Protein AF-A0AAD5YFD0-F1 (afdb_monomer_lite)

Sequence (367 aa):
MMLSAQAFCRKEYKANHSAAWPGVLDALRRHHITDYSIHYYPPLSLLIANFKYTGTDYAADMKAIAEDEITREWWKVTDTMQESFQEGAVGSGNVIPWWTIQLLSDLHLEVDRLEEPSYSYNFPAHAKVLALLGDIGCAAHDELFTWLRCQLQRFQLVFFVMGNHEPYGLTIVRKQRHSEKPDLTRDLLFNKDDAATRFRTFELDISKDSAILGHFVFLNRDRFDISTRLTVLGCTLWSALDPNQLDALSTRVKDFGRIQGFDSTTFVSLHQKDVAWLQETVARISRDEPSRDVIIFTHHAPTSNGTADPKFEAQPTSSAFATELLSRGDHSWRTEREGIRVYSNQRGYAGGKQGYNPGKSLTFPEE

InterPro domains:
  IPR004843 Calcineurin-like, phosphoesterase domain [PF00149] (104-304)
  IPR008000 Rhamnose/fucose mutarotase [PF05336] (8-88)
  IPR011008 Dimeric alpha-beta barrel [SSF54909] (9-87)
  IPR029052 Metallo-dependent phosphatase-like [SSF56300] (100-355)

Organism: NCBI:txid2056292

Structure (mmCIF, N/CA/C/O backbone):
data_AF-A0AAD5YFD0-F1
#
_entry.id   AF-A0AAD5YFD0-F1
#
loop_
_atom_site.group_PDB
_atom_site.id
_atom_site.type_symbol
_atom_site.label_atom_id
_atom_site.label_alt_id
_atom_site.label_comp_id
_atom_site.label_asym_id
_atom_site.label_entity_id
_atom_site.label_seq_id
_atom_site.pdbx_PDB_ins_code
_atom_site.Cartn_x
_atom_site.Cartn_y
_atom_site.Cartn_z
_atom_site.occupancy
_atom_site.B_iso_or_equiv
_atom_site.auth_seq_id
_atom_site.auth_comp_id
_atom_site.auth_asym_id
_atom_site.auth_atom_id
_atom_site.pdbx_PDB_model_num
ATOM 1 N N . MET A 1 1 ? -12.235 4.535 26.455 1.00 60.00 1 MET A N 1
ATOM 2 C CA . MET A 1 1 ? -12.631 5.147 25.160 1.00 60.00 1 MET A CA 1
ATOM 3 C C . MET A 1 1 ? -12.558 6.667 25.283 1.00 60.00 1 MET A C 1
ATOM 5 O O . MET A 1 1 ? -12.835 7.171 26.368 1.00 60.00 1 MET A O 1
ATOM 9 N N . MET A 1 2 ? -12.172 7.387 24.223 1.00 50.25 2 MET A N 1
ATOM 10 C CA . MET A 1 2 ? -12.116 8.858 24.206 1.00 50.25 2 MET A CA 1
ATOM 11 C C . MET A 1 2 ? -12.922 9.413 23.028 1.00 50.25 2 MET A C 1
ATOM 13 O O . MET A 1 2 ? -12.760 8.944 21.905 1.00 50.25 2 MET A O 1
ATOM 17 N N . LEU A 1 3 ? -13.761 10.411 23.296 1.00 71.25 3 LEU A N 1
ATOM 18 C CA . LEU A 1 3 ? -14.542 11.171 22.313 1.00 71.25 3 LEU A CA 1
ATOM 19 C C . LEU A 1 3 ? -14.436 12.667 22.637 1.00 71.25 3 LEU A C 1
ATOM 21 O O . LEU A 1 3 ? -14.035 13.035 23.742 1.00 71.25 3 LEU A O 1
ATOM 25 N N . SER A 1 4 ? -14.791 13.534 21.697 1.00 67.69 4 SER A N 1
ATOM 26 C CA . SER A 1 4 ? -14.973 14.966 21.941 1.00 67.69 4 SER A CA 1
ATOM 27 C C . SER A 1 4 ? -16.455 15.257 22.206 1.00 67.69 4 SER A C 1
ATOM 29 O O . SER A 1 4 ? -17.337 14.637 21.614 1.00 67.69 4 SER A O 1
ATOM 31 N N . ALA A 1 5 ? -16.749 16.176 23.124 1.00 69.44 5 ALA A N 1
ATOM 32 C CA . ALA A 1 5 ? -18.082 16.741 23.296 1.00 69.44 5 ALA A CA 1
ATOM 33 C C . ALA A 1 5 ? -18.196 18.005 22.445 1.00 69.44 5 ALA A C 1
ATOM 35 O O . ALA A 1 5 ? -17.352 18.900 22.547 1.00 69.44 5 ALA A O 1
ATOM 36 N N . GLN A 1 6 ? -19.284 18.145 21.692 1.00 68.69 6 GLN A N 1
ATOM 37 C CA . GLN A 1 6 ? -19.535 19.378 20.958 1.00 68.69 6 GLN A CA 1
ATOM 38 C C . GLN A 1 6 ? -19.714 20.546 21.937 1.00 68.69 6 GLN A C 1
ATOM 40 O O . GLN A 1 6 ? -20.498 20.478 22.891 1.00 68.69 6 GLN A O 1
ATOM 45 N N . ALA A 1 7 ? -18.983 21.640 21.702 1.00 62.16 7 ALA A N 1
ATOM 46 C CA . ALA A 1 7 ? -18.875 22.750 22.650 1.00 62.16 7 ALA A CA 1
ATOM 47 C C . ALA A 1 7 ? -20.238 23.358 23.044 1.00 62.16 7 ALA A C 1
ATOM 49 O O . ALA A 1 7 ? -20.415 23.786 24.189 1.00 62.16 7 ALA A O 1
ATOM 50 N N . PHE A 1 8 ? -21.212 23.357 22.128 1.00 68.38 8 PHE A N 1
ATOM 51 C CA . PHE A 1 8 ? -22.545 23.919 22.351 1.00 68.38 8 PHE A CA 1
ATOM 52 C C . PHE A 1 8 ? -23.522 22.954 23.055 1.00 68.38 8 PHE A C 1
ATOM 54 O O . PHE A 1 8 ? -24.406 23.420 23.773 1.00 68.38 8 PHE A O 1
ATOM 61 N N . CYS A 1 9 ? -23.314 21.633 22.972 1.00 77.00 9 CYS A N 1
ATOM 62 C CA . CYS A 1 9 ? -24.221 20.614 23.531 1.00 77.00 9 CYS A CA 1
ATOM 63 C C . CYS A 1 9 ? -23.883 20.169 24.964 1.00 77.00 9 CYS A C 1
ATOM 65 O O . CYS A 1 9 ? -24.581 19.342 25.545 1.00 77.00 9 CYS A O 1
ATOM 67 N N . ARG A 1 10 ? -22.827 20.703 25.594 1.00 80.19 10 ARG A N 1
ATOM 68 C CA . ARG A 1 10 ? -22.321 20.205 26.893 1.00 80.19 10 ARG A CA 1
ATOM 69 C C . ARG A 1 10 ? -23.373 20.130 28.008 1.00 80.19 10 ARG A C 1
ATOM 71 O O . ARG A 1 10 ? -23.338 19.207 28.822 1.00 80.19 10 ARG A O 1
ATOM 78 N N . LYS A 1 11 ? -24.245 21.140 28.123 1.00 83.94 11 LYS A N 1
ATOM 79 C CA . LYS A 1 11 ? -25.287 21.163 29.169 1.00 83.94 11 LYS A CA 1
ATOM 80 C C . LYS A 1 11 ? -26.304 20.047 28.949 1.00 83.94 11 LYS A C 1
ATOM 82 O O . LYS A 1 11 ? -26.671 19.374 29.905 1.00 83.94 11 LYS A O 1
ATOM 87 N N . GLU A 1 12 ? -26.696 19.844 27.700 1.00 87.19 12 GLU A N 1
ATOM 88 C CA . GLU A 1 12 ? -27.656 18.826 27.291 1.00 87.19 12 GLU A CA 1
ATOM 89 C C . GLU A 1 12 ? -27.076 17.417 27.440 1.00 87.19 12 GLU A C 1
ATOM 91 O O . GLU A 1 12 ? -27.703 16.561 28.055 1.00 87.19 12 GLU A O 1
ATOM 96 N N . TYR A 1 13 ? -25.814 17.217 27.041 1.00 89.12 13 TYR A N 1
ATOM 97 C CA . TYR A 1 13 ? -25.097 15.960 27.252 1.00 89.12 13 TYR A CA 1
ATOM 98 C C . TYR A 1 13 ? -25.104 15.543 28.728 1.00 89.12 13 TYR A C 1
ATOM 100 O O . TYR A 1 13 ? -25.426 14.401 29.059 1.00 89.12 13 TYR A O 1
ATOM 108 N N . LYS A 1 14 ? -24.792 16.480 29.636 1.00 88.38 14 LYS A N 1
ATOM 109 C CA . LYS A 1 14 ? -24.821 16.235 31.086 1.00 88.38 14 LYS A CA 1
ATOM 110 C C . LYS A 1 14 ? -26.232 15.964 31.605 1.00 88.38 14 LYS A C 1
ATOM 112 O O . LYS A 1 14 ? -26.386 15.090 32.452 1.00 88.38 14 LYS A O 1
ATOM 117 N N . ALA A 1 15 ? -27.237 16.692 31.118 1.00 89.62 15 ALA A N 1
ATOM 118 C CA . ALA A 1 15 ? -28.629 16.486 31.509 1.00 89.62 15 ALA A CA 1
ATOM 119 C C . ALA A 1 15 ? -29.110 15.083 31.111 1.00 89.62 15 ALA A C 1
ATOM 121 O O . ALA A 1 15 ? -29.592 14.345 31.969 1.00 89.62 15 ALA A O 1
ATOM 122 N N . ASN A 1 16 ? -28.857 14.673 29.866 1.00 91.12 16 ASN A N 1
ATOM 123 C CA . ASN A 1 16 ? -29.181 13.335 29.379 1.00 91.12 16 ASN A CA 1
ATOM 124 C C . ASN A 1 16 ? -28.497 12.257 30.228 1.00 91.12 16 ASN A C 1
ATOM 126 O O . ASN A 1 16 ? -29.159 11.348 30.717 1.00 91.12 16 ASN A O 1
ATOM 130 N N . HIS A 1 17 ? -27.194 12.386 30.495 1.00 93.81 17 HIS A N 1
ATOM 131 C CA . HIS A 1 17 ? -26.457 11.382 31.272 1.00 93.81 17 HIS A CA 1
ATOM 132 C C . HIS A 1 17 ? -26.810 11.366 32.768 1.00 93.81 17 HIS A C 1
ATOM 134 O O . HIS A 1 17 ? -26.633 10.337 33.414 1.00 93.81 17 HIS A O 1
ATOM 140 N N . SER A 1 18 ? -27.340 12.460 33.327 1.00 93.69 18 SER A N 1
ATOM 141 C CA . SER A 1 18 ? -27.845 12.474 34.710 1.00 93.69 18 SER A CA 1
ATOM 142 C C . SER A 1 18 ? -29.113 11.634 34.899 1.00 93.69 18 SER A C 1
ATOM 144 O O . SER A 1 18 ? -29.403 11.203 36.012 1.00 93.69 18 SER A O 1
ATOM 146 N N . ALA A 1 19 ? -29.833 11.373 33.805 1.00 93.06 19 ALA A N 1
ATOM 147 C CA . ALA A 1 19 ? -31.037 10.555 33.749 1.00 93.06 19 ALA A CA 1
ATOM 148 C C . ALA A 1 19 ? -30.937 9.540 32.597 1.00 93.06 19 ALA A C 1
ATOM 150 O O . ALA A 1 19 ? -31.856 9.409 31.785 1.00 93.06 19 ALA A O 1
ATOM 151 N N . ALA A 1 20 ? -29.794 8.848 32.511 1.00 94.19 20 ALA A N 1
ATOM 152 C CA . ALA A 1 20 ? -29.569 7.825 31.497 1.00 94.19 20 ALA A CA 1
ATOM 153 C C . ALA A 1 20 ? -30.699 6.784 31.521 1.00 94.19 20 ALA A C 1
ATOM 155 O O . ALA A 1 20 ? -31.159 6.370 32.590 1.00 94.19 20 ALA A O 1
ATOM 156 N N . TRP A 1 21 ? -31.163 6.380 30.338 1.00 96.62 21 TRP A N 1
ATOM 157 C CA . TRP A 1 21 ? -32.339 5.523 30.226 1.00 96.62 21 TRP A CA 1
ATOM 158 C C . TRP A 1 21 ? -32.097 4.168 30.909 1.00 96.62 21 TRP A C 1
ATOM 160 O O . TRP A 1 21 ? -31.076 3.533 30.631 1.00 96.62 21 TRP A O 1
ATOM 170 N N . PRO A 1 22 ? -33.027 3.674 31.753 1.00 97.19 22 PRO A N 1
ATOM 171 C CA . PRO A 1 22 ? -32.846 2.410 32.466 1.00 97.19 22 PRO A CA 1
ATOM 172 C C . PRO A 1 22 ? -32.500 1.233 31.549 1.00 97.19 22 PRO A C 1
ATOM 174 O O . PRO A 1 22 ? -31.592 0.474 31.864 1.00 97.19 22 PRO A O 1
ATOM 177 N N . GLY A 1 23 ? -33.131 1.146 30.371 1.00 96.12 23 GLY A N 1
ATOM 178 C CA . GLY A 1 23 ? -32.849 0.080 29.405 1.00 96.12 23 GLY A CA 1
ATOM 179 C C . GLY A 1 23 ? -31.415 0.089 28.860 1.00 96.12 23 GLY A C 1
ATOM 180 O O . GLY A 1 23 ? -30.844 -0.978 28.666 1.00 96.12 23 GLY A O 1
ATOM 181 N N . VAL A 1 24 ? -30.789 1.264 28.712 1.00 95.88 24 VAL A N 1
ATOM 182 C CA . VAL A 1 24 ? -29.367 1.378 28.324 1.00 95.88 24 VAL A CA 1
ATOM 183 C C . VAL A 1 24 ? -28.469 0.876 29.453 1.00 95.88 24 VAL A C 1
ATOM 185 O O . VAL A 1 24 ? -27.522 0.127 29.223 1.00 95.88 24 VAL A O 1
ATOM 188 N N . LEU A 1 25 ? -28.781 1.251 30.699 1.00 96.56 25 LEU A N 1
ATOM 189 C CA . LEU A 1 25 ? -28.040 0.778 31.871 1.00 96.56 25 LEU A CA 1
ATOM 190 C C . LEU A 1 25 ? -28.174 -0.741 32.042 1.00 96.56 25 LEU A C 1
ATOM 192 O O . LEU A 1 25 ? -27.208 -1.407 32.411 1.00 96.56 25 LEU A O 1
ATOM 196 N N . ASP A 1 26 ? -29.349 -1.294 31.753 1.00 96.88 26 ASP A N 1
ATOM 197 C CA . ASP A 1 26 ? -29.603 -2.729 31.822 1.00 96.88 26 ASP A CA 1
ATOM 198 C C . ASP A 1 26 ? -28.927 -3.490 30.680 1.00 96.88 26 ASP A C 1
ATOM 200 O O . ASP A 1 26 ? -28.387 -4.566 30.921 1.00 96.88 26 ASP A O 1
ATOM 204 N N . ALA A 1 27 ? -28.877 -2.941 29.461 1.00 96.44 27 ALA A N 1
ATOM 205 C CA . ALA A 1 27 ? -28.082 -3.498 28.365 1.00 96.44 27 ALA A CA 1
ATOM 206 C C . ALA A 1 27 ? -26.593 -3.582 28.738 1.00 96.44 27 ALA A C 1
ATOM 208 O O . ALA A 1 27 ? -26.000 -4.656 28.654 1.00 96.44 27 ALA A O 1
ATOM 209 N N . LEU A 1 28 ? -26.015 -2.495 29.258 1.00 96.62 28 LEU A N 1
ATOM 210 C CA . LEU A 1 28 ? -24.621 -2.474 29.714 1.00 96.62 28 LEU A CA 1
ATOM 211 C C . LEU A 1 28 ? -24.353 -3.525 30.805 1.00 96.62 28 LEU A C 1
ATOM 213 O O . LEU A 1 28 ? -23.378 -4.269 30.715 1.00 96.62 28 LEU A O 1
ATOM 217 N N . ARG A 1 29 ? -25.235 -3.641 31.809 1.00 96.44 29 ARG A N 1
ATOM 218 C CA . ARG A 1 29 ? -25.093 -4.644 32.881 1.00 96.44 29 ARG A CA 1
ATOM 219 C C . ARG A 1 29 ? -25.236 -6.078 32.377 1.00 96.44 29 ARG A C 1
ATOM 221 O O . ARG A 1 29 ? -24.467 -6.933 32.810 1.00 96.44 29 ARG A O 1
ATOM 228 N N . ARG A 1 30 ? -26.205 -6.345 31.491 1.00 97.12 30 ARG A N 1
ATOM 229 C CA . ARG A 1 30 ? -26.419 -7.671 30.876 1.00 97.12 30 ARG A CA 1
ATOM 230 C C . ARG A 1 30 ? -25.172 -8.164 30.145 1.00 97.12 30 ARG A C 1
ATOM 232 O O . ARG A 1 30 ? -24.906 -9.357 30.167 1.00 97.12 30 ARG A O 1
ATOM 239 N N . HIS A 1 31 ? -24.409 -7.239 29.571 1.00 97.56 31 HIS A N 1
ATOM 240 C CA . HIS A 1 31 ? -23.176 -7.494 28.825 1.00 97.56 31 HIS A CA 1
ATOM 241 C C . HIS A 1 31 ? -21.918 -7.136 29.627 1.00 97.56 31 HIS A C 1
ATOM 243 O O . HIS A 1 31 ? -20.903 -6.692 29.093 1.00 97.56 31 HIS A O 1
ATOM 249 N N . HIS A 1 32 ? -21.997 -7.340 30.945 1.00 97.75 32 HIS A N 1
ATOM 250 C CA . HIS A 1 32 ? -20.865 -7.355 31.870 1.00 97.75 32 HIS A CA 1
ATOM 251 C C . HIS A 1 32 ? -20.066 -6.048 31.975 1.00 97.75 32 HIS A C 1
ATOM 253 O O . HIS A 1 32 ? -18.916 -6.064 32.419 1.00 97.75 32 HIS A O 1
ATOM 259 N N . ILE A 1 33 ? -20.666 -4.909 31.623 1.00 97.31 33 ILE A N 1
ATOM 260 C CA . ILE A 1 33 ? -20.100 -3.581 31.865 1.00 97.31 33 ILE A CA 1
ATOM 261 C C . ILE A 1 33 ? -20.567 -3.081 33.232 1.00 97.31 33 ILE A C 1
ATOM 263 O O . ILE A 1 33 ? -21.756 -2.904 33.499 1.00 97.31 33 ILE A O 1
ATOM 267 N N . THR A 1 34 ? -19.607 -2.833 34.115 1.00 94.31 34 THR A N 1
ATOM 268 C CA . THR A 1 34 ? -19.816 -2.366 35.490 1.00 94.31 34 THR A CA 1
ATOM 269 C C . THR A 1 34 ? -18.897 -1.184 35.789 1.00 94.31 34 THR A C 1
ATOM 271 O O . THR A 1 34 ? -17.951 -0.934 35.049 1.00 94.31 34 THR A O 1
ATOM 274 N N . ASP A 1 35 ? -19.173 -0.431 36.858 1.00 95.75 35 ASP A N 1
ATOM 275 C CA . ASP A 1 35 ? -18.325 0.697 37.289 1.00 95.75 35 ASP A CA 1
ATOM 276 C C . ASP A 1 35 ? -18.024 1.710 36.159 1.00 95.75 35 ASP A C 1
ATOM 278 O O . 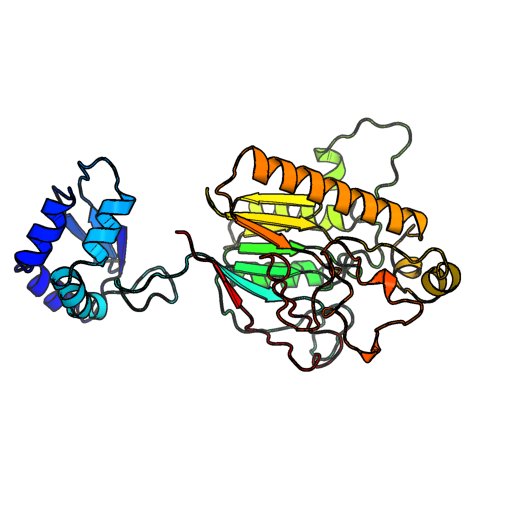ASP A 1 35 ? -16.900 2.181 35.998 1.00 95.75 35 ASP A O 1
ATOM 282 N N . TYR A 1 36 ? -19.024 1.986 35.310 1.00 95.62 36 TYR A N 1
ATOM 283 C CA . TYR A 1 36 ? -18.864 2.839 34.133 1.00 95.62 36 TYR A CA 1
ATOM 284 C C . TYR A 1 36 ? -19.000 4.321 34.511 1.00 95.62 36 TYR A C 1
ATOM 286 O O . TYR A 1 36 ? -20.085 4.793 34.849 1.00 95.62 36 TYR A O 1
ATOM 294 N N . SER A 1 37 ? -17.896 5.064 34.398 1.00 93.94 37 SER A N 1
ATOM 295 C CA . SER A 1 37 ? -17.833 6.522 34.513 1.00 93.94 37 SER A CA 1
ATOM 296 C C . SER A 1 37 ? -17.439 7.211 33.197 1.00 93.94 37 SER A C 1
ATOM 298 O O . SER A 1 37 ? -16.574 6.741 32.457 1.00 93.94 37 SER A O 1
ATOM 300 N N . ILE A 1 38 ? -18.030 8.383 32.931 1.00 94.25 38 ILE A N 1
ATOM 301 C CA . ILE A 1 38 ? -17.628 9.292 31.845 1.00 94.25 38 ILE A CA 1
ATOM 302 C C . ILE A 1 38 ? -17.194 10.624 32.460 1.00 94.25 38 ILE A C 1
ATOM 304 O O . ILE A 1 38 ? -17.997 11.339 33.061 1.00 94.25 38 ILE A O 1
ATOM 308 N N . HIS A 1 39 ? -15.923 10.979 32.293 1.00 89.62 39 HIS A N 1
ATOM 309 C CA . HIS A 1 39 ? -15.359 12.242 32.763 1.00 89.62 39 HIS A CA 1
ATOM 310 C C . HIS A 1 39 ? -15.307 13.258 31.627 1.00 89.62 39 HIS A C 1
ATOM 312 O O . HIS A 1 39 ? -14.945 12.919 30.506 1.00 89.62 39 HIS A O 1
ATOM 318 N N . TYR A 1 40 ? -15.622 14.519 31.922 1.00 87.81 40 TYR A N 1
ATOM 319 C CA . TYR A 1 40 ? -15.455 15.613 30.968 1.00 87.81 40 TYR A CA 1
ATOM 320 C C . TYR A 1 40 ? -14.212 16.432 31.317 1.00 87.81 40 TYR A C 1
ATOM 322 O O . TYR A 1 40 ? -14.110 16.924 32.442 1.00 87.81 40 TYR A O 1
ATOM 330 N N . TYR A 1 41 ? -13.301 16.609 30.359 1.00 83.69 41 TYR A N 1
ATOM 331 C CA . TYR A 1 41 ? -12.105 17.443 30.473 1.00 83.69 41 TYR A CA 1
ATOM 332 C C . TYR A 1 41 ? -12.275 18.722 29.630 1.00 83.69 41 TYR A C 1
ATOM 334 O O . TYR A 1 41 ? -12.078 18.692 28.412 1.00 83.69 41 TYR A O 1
ATOM 342 N N . PRO A 1 42 ? -12.655 19.859 30.253 1.00 82.00 42 PRO A N 1
ATOM 343 C CA . PRO A 1 42 ? -13.033 21.076 29.535 1.00 82.00 42 PRO A CA 1
ATOM 344 C C . PRO A 1 42 ? -11.977 21.678 28.595 1.00 82.00 42 PRO A C 1
ATOM 346 O O . PRO A 1 42 ? -12.385 22.117 27.523 1.00 82.00 42 PRO A O 1
ATOM 349 N N . PRO A 1 43 ? -10.666 21.714 28.927 1.00 82.31 43 PRO A N 1
ATOM 350 C CA . PRO A 1 43 ? -9.672 22.393 28.089 1.00 82.31 43 PRO A CA 1
ATOM 351 C C . PRO A 1 43 ? -9.589 21.872 26.652 1.00 82.31 43 PRO A C 1
ATOM 353 O O . PRO A 1 43 ? -9.285 22.638 25.746 1.00 82.31 43 PRO A O 1
ATOM 356 N N . LEU A 1 44 ? -9.886 20.587 26.450 1.00 75.19 44 LEU A N 1
ATOM 357 C CA . LEU A 1 44 ? -9.867 19.926 25.141 1.00 75.19 44 LEU A CA 1
ATOM 358 C C . LEU A 1 44 ? -11.256 19.424 24.721 1.00 75.19 44 LEU A C 1
ATOM 360 O O . LEU A 1 44 ? -11.378 18.671 23.765 1.00 75.19 44 LEU A O 1
ATOM 364 N N . SER A 1 45 ? -12.302 19.796 25.466 1.00 81.50 45 SER A N 1
ATOM 365 C CA . SER A 1 45 ? -13.666 19.280 25.301 1.00 81.50 45 SER A CA 1
ATOM 366 C C . SER A 1 45 ? -13.762 17.747 25.247 1.00 81.50 45 SER A C 1
ATOM 368 O O . SER A 1 45 ? -14.622 17.212 24.562 1.00 81.50 45 SER A O 1
ATOM 370 N N . LEU A 1 46 ? -12.928 17.019 25.997 1.00 82.50 46 LEU A N 1
ATOM 371 C CA . LEU A 1 46 ? -12.883 15.552 25.929 1.00 82.50 46 LEU A CA 1
ATOM 372 C C . LEU A 1 46 ? -13.901 14.882 26.846 1.00 82.50 46 LEU A C 1
ATOM 374 O O . LEU A 1 46 ? -14.085 15.294 27.991 1.00 82.50 46 LEU A O 1
ATOM 378 N N . LEU A 1 47 ? -14.478 13.787 26.364 1.00 85.50 47 LEU A N 1
ATOM 379 C CA . LEU A 1 47 ? -15.209 12.780 27.121 1.00 85.50 47 LEU A CA 1
ATOM 380 C C . LEU A 1 47 ? -14.317 11.546 27.271 1.00 85.50 47 LEU A C 1
ATOM 382 O O . LEU A 1 47 ? -13.917 10.925 26.286 1.00 85.50 47 LEU A O 1
ATOM 386 N N . ILE A 1 48 ? -14.002 11.196 28.512 1.00 85.94 48 ILE A N 1
ATOM 387 C CA . ILE A 1 48 ? -13.110 10.093 28.863 1.00 85.94 48 ILE A CA 1
ATOM 388 C C . ILE A 1 48 ? -13.936 9.042 29.598 1.00 85.94 48 ILE A C 1
ATOM 390 O O . ILE A 1 48 ? -14.304 9.224 30.759 1.00 85.94 48 ILE A O 1
ATOM 394 N N . ALA A 1 49 ? -14.234 7.951 28.899 1.00 88.81 49 ALA A N 1
ATOM 395 C CA . ALA A 1 49 ? -15.017 6.828 29.395 1.00 88.81 49 ALA A CA 1
ATOM 396 C C . ALA A 1 49 ? -14.104 5.728 29.959 1.00 88.81 49 ALA A C 1
ATOM 398 O O . ALA A 1 49 ? -13.200 5.254 29.256 1.00 88.81 49 ALA A O 1
ATOM 399 N N . ASN A 1 50 ? -14.376 5.300 31.193 1.00 90.19 50 ASN A N 1
ATOM 400 C CA . ASN A 1 50 ? -13.775 4.131 31.837 1.00 90.19 50 ASN A CA 1
ATOM 401 C C . ASN A 1 50 ? -14.860 3.231 32.434 1.00 90.19 50 ASN A C 1
ATOM 403 O O . ASN A 1 50 ? -15.867 3.728 32.921 1.00 90.19 50 ASN A O 1
ATOM 407 N N . PHE A 1 51 ? -14.651 1.921 32.386 1.00 94.94 51 PHE A N 1
ATOM 408 C CA . PHE A 1 51 ? -15.542 0.924 32.969 1.00 94.94 51 PHE A CA 1
ATOM 409 C C . PHE A 1 51 ? -14.756 -0.347 33.301 1.00 94.94 51 PHE A C 1
ATOM 411 O O . PHE A 1 51 ? -13.633 -0.539 32.828 1.00 94.94 51 PHE A O 1
ATOM 418 N N . LYS A 1 52 ? -15.365 -1.238 34.081 1.00 95.75 52 LYS A N 1
ATOM 419 C CA . LYS A 1 52 ? -14.897 -2.602 34.332 1.00 95.75 52 LYS A CA 1
ATOM 420 C C . LYS A 1 52 ? -15.721 -3.586 33.517 1.00 95.75 52 LYS A C 1
ATOM 422 O O . LYS A 1 52 ? -16.942 -3.620 33.639 1.00 95.75 52 LYS A O 1
ATOM 427 N N . TYR A 1 53 ? -15.039 -4.403 32.726 1.00 96.38 53 TYR A N 1
ATOM 428 C CA . TYR A 1 53 ? -15.649 -5.523 32.023 1.00 96.38 53 TYR A CA 1
ATOM 429 C C . TYR A 1 53 ? -15.405 -6.824 32.796 1.00 96.38 53 TYR A C 1
ATOM 431 O O . TYR A 1 53 ? -14.265 -7.107 33.167 1.00 96.38 53 TYR A O 1
ATOM 439 N N . THR A 1 54 ? -16.462 -7.593 33.060 1.00 97.06 54 THR A N 1
ATOM 440 C CA . THR A 1 54 ? -16.401 -8.824 33.876 1.00 97.06 54 THR A CA 1
ATOM 441 C C . THR A 1 54 ? -16.832 -10.091 33.132 1.00 97.06 54 THR A C 1
ATOM 443 O O . THR A 1 54 ? -17.026 -11.123 33.7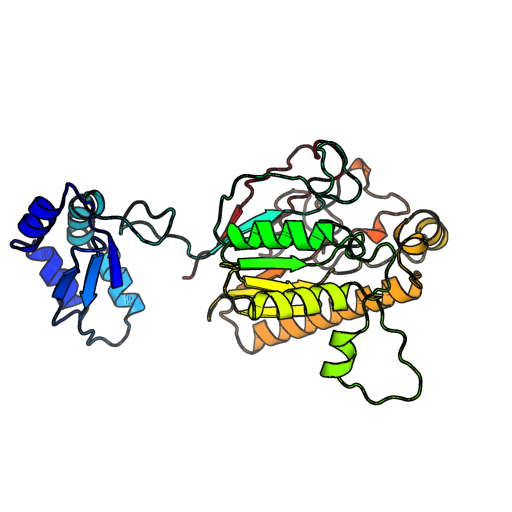70 1.00 97.06 54 THR A O 1
ATOM 446 N N . GLY A 1 55 ? -17.031 -10.020 31.814 1.00 95.00 55 GLY A N 1
ATOM 447 C CA . GLY A 1 55 ? -17.421 -11.164 30.989 1.00 95.00 55 GLY A CA 1
ATOM 448 C C . GLY A 1 55 ? -16.217 -11.947 30.457 1.00 95.00 55 GLY A C 1
ATOM 449 O O . GLY A 1 55 ? -15.064 -11.655 30.780 1.00 95.00 55 GLY A O 1
ATOM 450 N N . THR A 1 56 ? -16.486 -12.943 29.612 1.00 95.19 56 THR A N 1
ATOM 451 C CA . THR A 1 56 ? -15.456 -13.814 29.014 1.00 95.19 56 THR A CA 1
ATOM 452 C C . THR A 1 56 ? -15.254 -13.599 27.515 1.00 95.19 56 THR A C 1
ATOM 454 O O . THR A 1 56 ? -14.213 -13.996 27.001 1.00 95.19 56 THR A O 1
ATOM 457 N N . ASP A 1 57 ? -16.192 -12.940 26.823 1.00 91.62 57 ASP A N 1
ATOM 458 C CA . ASP A 1 57 ? -16.101 -12.627 25.389 1.00 91.62 57 ASP A CA 1
ATOM 459 C C . ASP A 1 57 ? -16.524 -11.178 25.114 1.00 91.62 57 ASP A C 1
ATOM 461 O O . ASP A 1 57 ? -17.690 -10.863 24.881 1.00 91.62 57 ASP A O 1
ATOM 465 N N . TYR A 1 58 ? -15.543 -10.276 25.193 1.00 84.88 58 TYR A N 1
ATOM 466 C CA . TYR A 1 58 ? -15.785 -8.839 25.069 1.00 84.88 58 TYR A CA 1
ATOM 467 C C . TYR A 1 58 ? -16.358 -8.463 23.698 1.00 84.88 58 TYR A C 1
ATOM 469 O O . TYR A 1 58 ? -17.205 -7.578 23.607 1.00 84.88 58 TYR A O 1
ATOM 477 N N . ALA A 1 59 ? -15.914 -9.134 22.632 1.00 81.12 59 ALA A N 1
ATOM 478 C CA . ALA A 1 59 ? -16.351 -8.825 21.277 1.00 81.12 59 ALA A CA 1
ATOM 479 C C . ALA A 1 59 ? -17.827 -9.192 21.077 1.00 81.12 59 ALA A C 1
ATOM 481 O O . ALA A 1 59 ? -18.600 -8.368 20.581 1.00 81.12 59 ALA A O 1
ATOM 482 N N . ALA A 1 60 ? -18.235 -10.386 21.521 1.00 87.19 60 ALA A N 1
ATOM 483 C CA . ALA A 1 60 ? -19.629 -10.815 21.453 1.00 87.19 60 ALA A CA 1
ATOM 484 C C . ALA A 1 60 ? -20.554 -9.905 22.279 1.00 87.19 60 ALA A C 1
ATOM 486 O O . ALA A 1 60 ? -21.620 -9.514 21.803 1.00 87.19 60 ALA A O 1
ATOM 487 N N . ASP A 1 61 ? -20.127 -9.510 23.480 1.00 94.25 61 ASP A N 1
ATOM 488 C CA . ASP A 1 61 ? -20.906 -8.630 24.355 1.00 94.25 61 ASP A CA 1
ATOM 489 C C . ASP A 1 61 ? -21.049 -7.207 23.798 1.00 94.25 61 ASP A C 1
ATOM 491 O O . ASP A 1 61 ? -22.141 -6.637 23.830 1.00 94.25 61 ASP A O 1
ATOM 495 N N . MET A 1 62 ? -19.983 -6.631 23.230 1.00 88.94 62 MET A N 1
ATOM 496 C CA . MET A 1 62 ? -20.072 -5.317 22.579 1.00 88.94 62 MET A CA 1
ATOM 497 C C . MET A 1 62 ? -20.969 -5.360 21.339 1.00 88.94 62 MET A C 1
ATOM 499 O O . MET A 1 62 ? -21.728 -4.418 21.106 1.00 88.94 62 MET A O 1
ATOM 503 N N . LYS A 1 63 ? -20.930 -6.456 20.569 1.00 87.88 63 LYS A N 1
ATOM 504 C CA . LYS A 1 63 ? -21.827 -6.664 19.426 1.00 87.88 63 LYS A CA 1
ATOM 505 C C . LYS A 1 63 ? -23.289 -6.726 19.869 1.00 87.88 63 LYS A C 1
ATOM 507 O O . LYS A 1 63 ? -24.125 -6.048 19.283 1.00 87.88 63 LYS A O 1
ATOM 512 N N . ALA A 1 64 ? -23.587 -7.466 20.934 1.00 92.62 64 ALA A N 1
ATOM 513 C CA . ALA A 1 64 ? -24.941 -7.562 21.467 1.00 92.62 64 ALA A CA 1
ATOM 514 C C . ALA A 1 64 ? -25.462 -6.213 22.006 1.00 92.62 64 ALA A C 1
ATOM 516 O O . ALA A 1 64 ? -26.614 -5.863 21.755 1.00 92.62 64 ALA A O 1
ATOM 517 N N . ILE A 1 65 ? -24.613 -5.405 22.661 1.00 92.75 65 ILE A N 1
ATOM 518 C CA . ILE A 1 65 ? -24.959 -4.017 23.030 1.00 92.75 65 ILE A CA 1
ATOM 519 C C . ILE A 1 65 ? -25.263 -3.177 21.782 1.00 92.75 65 ILE A C 1
ATOM 521 O O . ILE A 1 65 ? -26.207 -2.392 21.791 1.00 92.75 65 ILE A O 1
ATOM 525 N N . ALA A 1 66 ? -24.484 -3.329 20.708 1.00 88.12 66 ALA A N 1
ATOM 526 C CA . ALA A 1 66 ? -24.696 -2.579 19.471 1.00 88.12 66 ALA A CA 1
ATOM 527 C C . ALA A 1 66 ? -25.986 -2.962 18.728 1.00 88.12 66 ALA A C 1
ATOM 529 O O . ALA A 1 66 ? -26.533 -2.146 17.982 1.00 88.12 66 ALA A O 1
ATOM 530 N N . GLU A 1 67 ? -26.486 -4.178 18.944 1.00 92.12 67 GLU A N 1
ATOM 531 C CA . GLU A 1 67 ? -27.747 -4.676 18.391 1.00 92.12 67 GLU A CA 1
ATOM 532 C C . GLU A 1 67 ? -28.971 -4.314 19.259 1.00 92.12 67 GLU A C 1
ATOM 534 O O . GLU A 1 67 ? -30.094 -4.331 18.753 1.00 92.12 67 GLU A O 1
ATOM 539 N N . ASP A 1 68 ? -28.778 -3.927 20.528 1.00 95.31 68 ASP A N 1
ATOM 540 C CA . ASP A 1 68 ? -29.853 -3.569 21.462 1.00 95.31 68 ASP A CA 1
ATOM 541 C C . ASP A 1 68 ? -30.624 -2.314 21.010 1.00 95.31 68 ASP A C 1
ATOM 543 O O . ASP A 1 68 ? -30.075 -1.222 20.849 1.00 95.31 68 ASP A O 1
ATOM 547 N N . GLU A 1 69 ? -31.938 -2.462 20.824 1.00 95.56 69 GLU A N 1
ATOM 548 C CA . GLU A 1 69 ? -32.796 -1.416 20.257 1.00 95.56 69 GLU A CA 1
ATOM 549 C C . GLU A 1 69 ? -32.808 -0.138 21.105 1.00 95.56 69 GLU A C 1
ATOM 551 O O . GLU A 1 69 ? -32.715 0.967 20.569 1.00 95.56 69 GLU A O 1
ATOM 556 N N . ILE A 1 70 ? -32.864 -0.274 22.434 1.00 95.94 70 ILE A N 1
ATOM 557 C CA . ILE A 1 70 ? -32.900 0.872 23.351 1.00 95.94 70 ILE A CA 1
ATOM 558 C C . ILE A 1 70 ? -31.567 1.623 23.306 1.00 95.94 70 ILE A C 1
ATOM 560 O O . ILE A 1 70 ? -31.548 2.856 23.284 1.00 95.94 70 ILE A O 1
ATOM 564 N N . THR A 1 71 ? -30.455 0.892 23.247 1.00 94.19 71 THR A N 1
ATOM 565 C CA . THR A 1 71 ? -29.110 1.459 23.106 1.00 94.19 71 THR A CA 1
ATOM 566 C C . THR A 1 71 ? -28.958 2.225 21.791 1.00 94.19 71 THR A C 1
ATOM 568 O O . THR A 1 71 ? -28.425 3.335 21.784 1.00 94.19 71 THR A O 1
ATOM 571 N N . ARG A 1 72 ? -29.502 1.708 20.685 1.00 92.81 72 ARG A N 1
ATOM 572 C CA . ARG A 1 72 ? -29.485 2.405 19.389 1.00 92.81 72 ARG A CA 1
ATOM 573 C C . ARG A 1 72 ? -30.334 3.676 19.387 1.00 92.81 72 ARG A C 1
ATOM 575 O O . ARG A 1 72 ? -29.903 4.683 18.826 1.00 92.81 72 ARG A O 1
ATOM 582 N N . GLU A 1 73 ? -31.511 3.667 20.014 1.00 93.00 73 GLU A N 1
ATOM 583 C CA . GLU A 1 73 ? -32.324 4.883 20.173 1.00 93.00 73 GLU A CA 1
ATOM 584 C C . GLU A 1 73 ? -31.625 5.924 21.057 1.00 93.00 73 GLU A C 1
ATOM 586 O O . GLU A 1 73 ? -31.662 7.119 20.761 1.00 93.00 73 GLU A O 1
ATOM 591 N N . TRP A 1 74 ? -30.925 5.480 22.101 1.00 93.62 74 TRP A N 1
ATOM 592 C CA . TRP A 1 74 ? -30.105 6.353 22.934 1.00 93.62 74 TRP A CA 1
ATOM 593 C C . TRP A 1 74 ? -28.970 7.013 22.139 1.00 93.62 74 TRP A C 1
ATOM 595 O O . TRP A 1 74 ? -28.774 8.227 22.241 1.00 93.62 74 TRP A O 1
ATOM 605 N N . TRP A 1 75 ? -28.273 6.256 21.287 1.00 91.56 75 TRP A N 1
ATOM 606 C CA . TRP A 1 75 ? -27.210 6.792 20.432 1.00 91.56 75 TRP A CA 1
ATOM 607 C C . TRP A 1 75 ? -27.696 7.857 19.457 1.00 91.56 75 TRP A C 1
ATOM 609 O O . TRP A 1 75 ? -27.019 8.869 19.303 1.00 91.56 75 TRP A O 1
ATOM 619 N N . LYS A 1 76 ? -28.900 7.727 18.884 1.00 88.50 76 LYS A N 1
ATOM 620 C CA . LYS A 1 76 ? -29.478 8.788 18.034 1.00 88.50 76 LYS A CA 1
ATOM 621 C C . LYS A 1 76 ? -29.559 10.140 18.744 1.00 88.50 76 LYS A C 1
ATOM 623 O O . LYS A 1 76 ? -29.482 11.171 18.085 1.00 88.50 76 LYS A O 1
ATOM 628 N N . VAL A 1 77 ? -29.715 10.144 20.069 1.00 89.62 77 VAL A N 1
ATOM 629 C CA . VAL A 1 77 ? -29.704 11.365 20.880 1.00 89.62 77 VAL A CA 1
ATOM 630 C C . VAL A 1 77 ? -28.267 11.786 21.183 1.00 89.62 77 VAL A C 1
ATOM 632 O O . VAL A 1 77 ? -27.893 12.927 20.913 1.00 89.62 77 VAL A O 1
ATOM 635 N N . THR A 1 78 ? -27.441 10.892 21.731 1.00 89.25 78 THR A N 1
ATOM 636 C CA . THR A 1 78 ? -26.107 11.265 22.229 1.00 89.25 78 THR A CA 1
ATOM 637 C C . THR A 1 78 ? -25.081 11.538 21.137 1.00 89.25 78 THR A C 1
ATOM 639 O O . THR A 1 78 ? -24.238 12.413 21.332 1.00 89.25 78 THR A O 1
ATOM 642 N N . ASP A 1 79 ? -25.167 10.861 19.990 1.00 86.88 79 ASP A N 1
ATOM 643 C CA . ASP A 1 79 ? -24.236 11.030 18.866 1.00 86.88 79 ASP A CA 1
ATOM 644 C C . ASP A 1 79 ? -24.283 12.462 18.318 1.00 86.88 79 ASP A C 1
ATOM 646 O O . ASP A 1 79 ? -23.253 13.023 17.954 1.00 86.88 79 ASP A O 1
ATOM 650 N N . THR A 1 80 ? -25.455 13.111 18.349 1.00 85.12 80 THR A N 1
ATOM 651 C CA . THR A 1 80 ? -25.611 14.517 17.924 1.00 85.12 80 THR A CA 1
ATOM 652 C C . THR A 1 80 ? -24.840 15.509 18.796 1.00 85.12 80 THR A C 1
ATOM 654 O O . THR A 1 80 ? -24.674 16.663 18.417 1.00 85.12 80 THR A O 1
ATOM 657 N N . MET A 1 81 ? -24.363 15.073 19.964 1.00 87.38 81 MET A N 1
ATOM 658 C CA . MET A 1 81 ? -23.669 15.892 20.960 1.00 87.38 81 MET A CA 1
ATOM 659 C C . MET A 1 81 ? -22.179 15.547 21.059 1.00 87.38 81 MET A C 1
ATOM 661 O O . MET A 1 81 ? -21.459 16.143 21.868 1.00 87.38 81 MET A O 1
ATOM 665 N N . GLN A 1 82 ? -21.722 14.579 20.267 1.00 84.06 82 GLN A N 1
ATOM 666 C CA . GLN A 1 82 ? -20.374 14.034 20.288 1.00 84.06 82 GLN A CA 1
ATOM 667 C C . GLN A 1 82 ? -19.681 14.258 18.944 1.00 84.06 82 GLN A C 1
ATOM 669 O O . GLN A 1 82 ? -20.303 14.492 17.909 1.00 84.06 82 GLN A O 1
ATOM 674 N N . GLU A 1 83 ? -18.360 14.210 18.980 1.00 80.81 83 GLU A N 1
ATOM 675 C CA . GLU A 1 83 ? -17.506 14.187 17.805 1.00 80.81 83 GLU A CA 1
ATOM 676 C C . GLU A 1 83 ? -16.447 13.103 18.015 1.00 80.81 83 GLU A C 1
ATOM 678 O O . GLU A 1 83 ? -15.835 12.993 19.084 1.00 80.81 83 GLU A O 1
ATOM 683 N N . SER A 1 84 ? -16.270 12.257 17.005 1.00 78.44 84 SER A N 1
ATOM 684 C CA . SER A 1 84 ? -15.284 11.186 17.059 1.00 78.44 84 SER A CA 1
ATOM 685 C C . SER A 1 84 ? -13.914 11.701 16.642 1.00 78.44 84 SER A C 1
ATOM 687 O O . SER A 1 84 ? -13.784 12.433 15.666 1.00 78.44 84 SER A O 1
ATOM 689 N N . PHE A 1 85 ? -12.867 11.224 17.315 1.00 64.38 85 PHE A N 1
ATOM 690 C CA . PHE A 1 85 ? -11.491 11.361 16.818 1.00 64.38 85 PHE A CA 1
ATOM 691 C C . PHE A 1 85 ? -11.227 10.499 15.578 1.00 64.38 85 PHE A C 1
ATOM 693 O O . PHE A 1 85 ? -10.207 10.641 14.896 1.00 64.38 85 PHE A O 1
ATOM 700 N N . GLN A 1 86 ? -12.149 9.591 15.267 1.00 60.41 86 GLN A N 1
ATOM 701 C CA . GLN A 1 86 ? -12.148 8.852 14.025 1.00 60.41 86 GLN A CA 1
ATOM 702 C C . GLN A 1 86 ? -12.854 9.672 12.945 1.00 60.41 86 GLN A C 1
ATOM 704 O O . GLN A 1 86 ? -14.076 9.680 12.831 1.00 60.41 86 GLN A O 1
ATOM 709 N N . GLU A 1 87 ? -12.050 10.365 12.146 1.00 58.19 87 GLU A N 1
ATOM 710 C CA . GLU A 1 87 ? -12.491 11.046 10.928 1.00 58.19 87 GLU A CA 1
ATOM 711 C C . GLU A 1 87 ? -13.348 10.118 10.045 1.00 58.19 87 GLU A C 1
ATOM 713 O O . GLU A 1 87 ? -12.959 8.980 9.773 1.00 58.19 87 GLU A O 1
ATOM 718 N N . GLY A 1 88 ? -14.532 10.594 9.640 1.00 61.88 88 GLY A N 1
ATOM 719 C CA . GLY A 1 88 ? -15.529 9.824 8.883 1.00 61.88 88 GLY A CA 1
ATOM 720 C C . GLY A 1 88 ? -16.575 9.087 9.732 1.00 61.88 88 GLY A C 1
ATOM 721 O O . GLY A 1 88 ? -17.552 8.582 9.182 1.00 61.88 88 GLY A O 1
ATOM 722 N N . ALA A 1 89 ? -16.427 9.050 11.059 1.00 65.50 89 ALA A N 1
ATOM 723 C CA . ALA A 1 89 ? -17.476 8.555 11.945 1.00 65.50 89 ALA A CA 1
ATOM 724 C C . ALA A 1 89 ? -18.705 9.474 11.900 1.00 65.50 89 ALA A C 1
ATOM 726 O O . ALA A 1 89 ? -18.593 10.678 12.126 1.00 65.50 89 ALA A O 1
ATOM 727 N N . VAL A 1 90 ? -19.886 8.899 11.674 1.00 69.81 90 VAL A N 1
ATOM 728 C CA . VAL A 1 90 ? -21.169 9.632 11.686 1.00 69.81 90 VAL A CA 1
ATOM 729 C C . VAL A 1 90 ? -22.076 9.229 12.858 1.00 69.81 90 VAL A C 1
ATOM 731 O O . VAL A 1 90 ? -23.260 9.547 12.857 1.00 69.81 90 VAL A O 1
ATOM 734 N N . GLY A 1 91 ? -21.531 8.504 13.839 1.00 74.81 91 GLY A N 1
ATOM 735 C CA . GLY A 1 91 ? -22.238 8.045 15.037 1.00 74.81 91 GLY A CA 1
ATOM 736 C C . GLY A 1 91 ? -21.731 6.696 15.549 1.00 74.81 91 GLY A C 1
ATOM 737 O O . GLY A 1 91 ? -20.841 6.089 14.951 1.00 74.81 91 GLY A O 1
ATOM 738 N N . SER A 1 92 ? -22.324 6.224 16.641 1.00 76.62 92 SER A N 1
ATOM 739 C CA . SER A 1 92 ? -21.967 4.992 17.355 1.00 76.62 92 SER A CA 1
ATOM 740 C C . SER A 1 92 ? -22.525 3.721 16.698 1.00 76.62 92 SER A C 1
ATOM 742 O O . SER A 1 92 ? -22.017 2.631 16.932 1.00 76.62 92 SER A O 1
ATOM 744 N N . GLY A 1 93 ? -23.568 3.847 15.867 1.00 60.81 93 GLY A N 1
ATOM 745 C CA . GLY A 1 93 ? -24.298 2.706 15.290 1.00 60.81 93 GLY A CA 1
ATOM 746 C C . GLY A 1 93 ? -23.792 2.187 13.941 1.00 60.81 93 GLY A C 1
ATOM 747 O O . GLY A 1 93 ? -24.327 1.199 13.442 1.00 60.81 93 GLY A O 1
ATOM 748 N N . ASN A 1 94 ? -22.807 2.842 13.325 1.00 58.94 94 ASN A N 1
ATOM 749 C CA . ASN A 1 94 ? -22.247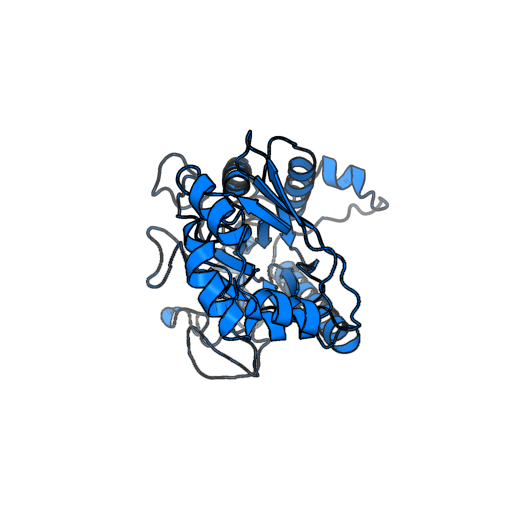 2.394 12.053 1.00 58.94 94 ASN A CA 1
ATOM 750 C C . ASN A 1 94 ? -20.921 1.683 12.300 1.00 58.94 94 ASN A C 1
ATOM 752 O O . ASN A 1 94 ? -20.049 2.221 12.981 1.00 58.94 94 ASN A O 1
ATOM 756 N N . VAL A 1 95 ? -20.748 0.502 11.699 1.00 51.62 95 VAL A N 1
ATOM 757 C CA . VAL A 1 95 ? -19.426 -0.118 11.575 1.00 51.62 95 VAL A CA 1
ATOM 758 C C . VAL A 1 95 ? -18.580 0.854 10.770 1.00 51.62 95 VAL A C 1
ATOM 760 O O . VAL A 1 95 ? -18.789 1.013 9.569 1.00 51.62 95 VAL A O 1
ATOM 763 N N . ILE A 1 96 ? -17.667 1.557 11.433 1.00 50.72 96 ILE A N 1
ATOM 764 C CA . ILE A 1 96 ? -16.647 2.324 10.733 1.00 50.72 96 ILE A CA 1
ATOM 765 C C . ILE A 1 96 ? -15.641 1.278 10.275 1.00 50.72 96 ILE A C 1
ATOM 767 O O . ILE A 1 96 ? -15.014 0.652 11.125 1.00 50.72 96 ILE A O 1
ATOM 771 N N . PRO A 1 97 ? -15.488 1.027 8.974 1.00 53.44 97 PRO A N 1
ATOM 772 C CA . PRO A 1 97 ? -14.463 0.109 8.526 1.00 53.44 97 PRO A CA 1
ATOM 773 C C . PRO A 1 97 ? -13.105 0.748 8.822 1.00 53.44 97 PRO A C 1
ATOM 775 O O . PRO A 1 97 ? -12.786 1.828 8.317 1.00 53.44 97 PRO A O 1
ATOM 778 N N . TRP A 1 98 ? -12.334 0.118 9.706 1.00 57.75 98 TRP A N 1
ATOM 779 C CA . TRP A 1 98 ? -11.146 0.730 10.310 1.00 57.75 98 TRP A CA 1
ATOM 780 C C . TRP A 1 98 ? -9.983 0.813 9.304 1.00 57.75 98 TRP A C 1
ATOM 782 O O . TRP A 1 98 ? -9.144 1.699 9.456 1.00 57.75 98 TRP A O 1
ATOM 792 N N . TRP A 1 99 ? -10.014 0.052 8.193 1.00 75.56 99 TRP A N 1
ATOM 793 C CA . TRP A 1 99 ? -9.069 0.202 7.073 1.00 75.56 99 TRP A CA 1
ATOM 794 C C . TRP A 1 99 ? -9.759 0.537 5.757 1.00 75.56 99 TRP A C 1
ATOM 796 O O . TRP A 1 99 ? -10.182 -0.327 4.987 1.00 75.56 99 TRP A O 1
ATOM 806 N N . THR A 1 100 ? -9.817 1.831 5.469 1.00 86.69 100 THR A N 1
ATOM 807 C CA . THR A 1 100 ? -9.991 2.311 4.100 1.00 86.69 100 THR A CA 1
ATOM 808 C C . THR A 1 100 ? -8.616 2.689 3.552 1.00 86.69 100 THR A C 1
ATOM 810 O O . THR A 1 100 ? -7.881 3.436 4.197 1.00 86.69 100 THR A O 1
ATOM 813 N N . ILE A 1 101 ? -8.257 2.146 2.390 1.00 92.56 101 ILE A N 1
ATOM 814 C CA . ILE A 1 101 ? -6.979 2.365 1.708 1.00 92.56 101 ILE A CA 1
ATOM 815 C C . ILE A 1 101 ? -7.259 3.056 0.377 1.00 92.56 101 ILE A C 1
ATOM 817 O O . ILE A 1 101 ? -7.916 2.488 -0.497 1.00 92.56 101 ILE A O 1
ATOM 821 N N . GLN A 1 102 ? -6.760 4.278 0.221 1.00 95.69 102 GLN A N 1
ATOM 822 C CA . GLN A 1 102 ? -6.783 5.011 -1.040 1.00 95.69 102 GLN A CA 1
ATOM 823 C C . GLN A 1 102 ? -5.659 4.506 -1.948 1.00 95.69 102 GLN A C 1
ATOM 825 O O . GLN A 1 102 ? -4.532 4.338 -1.492 1.00 95.69 102 GLN A O 1
ATOM 830 N N . LEU A 1 103 ? -5.954 4.250 -3.221 1.00 96.31 103 LEU A N 1
ATOM 831 C CA . LEU A 1 103 ? -5.017 3.635 -4.165 1.00 96.31 103 LEU A CA 1
ATOM 832 C C . LEU A 1 103 ? -4.584 4.634 -5.233 1.00 96.31 103 LEU A C 1
ATOM 834 O O . LEU A 1 103 ? -5.446 5.239 -5.864 1.00 96.31 103 LEU A O 1
ATOM 838 N N . LEU A 1 104 ? -3.287 4.735 -5.519 1.00 97.00 104 LEU A N 1
ATOM 839 C CA . LEU A 1 104 ? -2.755 5.422 -6.701 1.00 97.00 104 LEU A CA 1
ATOM 840 C C . LEU A 1 104 ? -1.607 4.604 -7.308 1.00 97.00 104 LEU A C 1
ATOM 842 O O . LEU A 1 104 ? -0.810 4.025 -6.575 1.00 97.00 104 LEU A O 1
ATOM 846 N N . SER A 1 105 ? -1.503 4.589 -8.634 1.00 96.19 105 SER A N 1
ATOM 847 C CA . SER A 1 105 ? -0.360 4.030 -9.369 1.00 96.19 105 SER A CA 1
ATOM 848 C C . SER A 1 105 ? -0.152 4.783 -10.683 1.00 96.19 105 SER A C 1
ATOM 850 O O . SER A 1 105 ? -1.046 5.520 -11.129 1.00 96.19 105 SER A O 1
ATOM 852 N N . ASP A 1 106 ? 1.012 4.595 -11.303 1.00 94.75 106 ASP A N 1
ATOM 853 C CA . ASP A 1 106 ? 1.335 5.108 -12.639 1.00 94.75 106 ASP A CA 1
ATOM 854 C C . ASP A 1 106 ? 1.151 6.631 -12.738 1.00 94.75 106 ASP A C 1
ATOM 856 O O . ASP A 1 106 ? 0.572 7.141 -13.700 1.00 94.75 106 ASP A O 1
ATOM 860 N N . LEU A 1 107 ? 1.573 7.372 -11.705 1.00 94.56 107 LEU A N 1
ATOM 861 C CA . LEU A 1 107 ? 1.492 8.836 -11.702 1.00 94.56 107 LEU A CA 1
ATOM 862 C C . LEU A 1 107 ? 2.530 9.468 -12.636 1.00 94.56 107 LEU A C 1
ATOM 864 O O . LEU A 1 107 ? 2.248 10.532 -13.187 1.00 94.56 107 LEU A O 1
ATOM 868 N N . HIS A 1 108 ? 3.687 8.815 -12.807 1.00 94.31 108 HIS A N 1
ATOM 869 C CA . HIS A 1 108 ? 4.814 9.230 -13.649 1.00 94.31 108 HIS A CA 1
ATOM 870 C C . HIS A 1 108 ? 5.249 10.692 -13.438 1.00 94.31 108 HIS A C 1
ATOM 872 O O . HIS A 1 108 ? 5.454 11.438 -14.405 1.00 94.31 108 HIS A O 1
ATOM 878 N N . LEU A 1 109 ? 5.384 11.121 -12.178 1.00 93.12 109 LEU A N 1
ATOM 879 C CA . LEU A 1 109 ? 5.681 12.513 -11.805 1.00 93.12 109 LEU A CA 1
ATOM 880 C C . LEU A 1 109 ? 7.018 13.040 -12.363 1.00 93.12 109 LEU A C 1
ATOM 882 O O . LEU A 1 109 ? 7.232 14.248 -12.446 1.00 93.12 109 LEU A O 1
ATOM 886 N N . GLU A 1 110 ? 7.922 12.147 -12.764 1.00 90.81 110 GLU A N 1
ATOM 887 C CA . GLU A 1 110 ? 9.208 12.457 -13.385 1.00 90.81 110 GLU A CA 1
ATOM 888 C C . GLU A 1 110 ? 9.116 12.802 -14.879 1.00 90.81 110 GLU A C 1
ATOM 890 O O . GLU A 1 110 ? 10.029 13.427 -15.425 1.00 90.81 110 GLU A O 1
ATOM 895 N N . VAL A 1 111 ? 8.049 12.364 -15.557 1.00 85.12 111 VAL A N 1
ATOM 896 C CA . VAL A 1 111 ? 7.837 12.581 -16.999 1.00 85.12 111 VAL A CA 1
ATOM 897 C C . VAL A 1 111 ? 6.723 13.588 -17.241 1.00 85.12 111 VAL A C 1
ATOM 899 O O . VAL A 1 111 ? 6.787 14.364 -18.197 1.00 85.12 111 VAL A O 1
ATOM 902 N N . ASP A 1 112 ? 5.696 13.563 -16.400 1.00 70.94 112 ASP A N 1
ATOM 903 C CA . ASP A 1 112 ? 4.486 14.332 -16.606 1.00 70.94 112 ASP A CA 1
ATOM 904 C C . ASP A 1 112 ? 4.644 15.775 -16.109 1.00 70.94 112 ASP A C 1
ATOM 906 O O . ASP A 1 112 ? 4.589 16.056 -14.916 1.00 70.94 112 ASP A O 1
ATOM 910 N N . ARG A 1 113 ? 4.864 16.701 -17.051 1.00 66.19 113 ARG A N 1
ATOM 911 C CA . ARG A 1 113 ? 5.067 18.141 -16.796 1.00 66.19 113 ARG A CA 1
ATOM 912 C C . ARG A 1 113 ? 3.810 18.978 -17.019 1.00 66.19 113 ARG A C 1
ATOM 914 O O . ARG A 1 113 ? 3.891 20.131 -17.434 1.00 66.19 113 ARG A O 1
ATOM 921 N N . LEU A 1 114 ? 2.636 18.380 -16.831 1.00 65.31 114 LEU A N 1
ATOM 922 C CA . LEU A 1 114 ? 1.373 19.112 -16.952 1.00 65.31 114 LEU A CA 1
ATOM 923 C C . LEU A 1 114 ? 1.230 20.208 -15.892 1.00 65.31 114 LEU A C 1
ATOM 925 O O . LEU A 1 114 ? 0.543 21.198 -16.133 1.00 65.31 114 LEU A O 1
ATOM 929 N N . GLU A 1 115 ? 1.899 20.041 -14.753 1.00 62.69 115 GLU A N 1
ATOM 930 C CA . GLU A 1 115 ? 1.968 21.021 -13.679 1.00 62.69 115 GLU A CA 1
ATOM 931 C C . GLU A 1 115 ? 3.431 21.411 -13.434 1.00 62.69 115 GLU A C 1
ATOM 933 O O . GLU A 1 115 ? 4.315 20.555 -13.398 1.00 62.69 115 GLU A O 1
ATOM 938 N N . GLU A 1 116 ? 3.681 22.712 -13.280 1.00 64.75 116 GLU A N 1
ATOM 939 C CA . GLU A 1 116 ? 4.972 23.253 -12.852 1.00 64.75 116 GLU A CA 1
ATOM 940 C C . GLU A 1 116 ? 4.830 23.792 -11.418 1.00 64.75 116 GLU A C 1
ATOM 942 O O . GLU A 1 116 ? 3.879 24.536 -11.146 1.00 64.75 116 GLU A O 1
ATOM 947 N N . PRO A 1 117 ? 5.757 23.461 -10.498 1.00 77.94 117 PRO A N 1
ATOM 948 C CA . PRO A 1 117 ? 7.009 22.720 -10.717 1.00 77.94 117 PRO A CA 1
ATOM 949 C C . PRO A 1 117 ? 6.816 21.204 -10.928 1.00 77.94 117 PRO A C 1
ATOM 951 O O . PRO A 1 117 ? 5.809 20.640 -10.507 1.00 77.94 117 PRO A O 1
ATOM 954 N N . SER A 1 118 ? 7.809 20.528 -11.524 1.00 78.88 118 SER A N 1
ATOM 955 C CA . SER A 1 118 ? 7.857 19.054 -11.604 1.00 78.88 118 SER A CA 1
ATOM 956 C C . SER A 1 118 ? 7.649 18.396 -10.237 1.00 78.88 118 SER A C 1
ATOM 958 O O . SER A 1 118 ? 8.068 18.957 -9.225 1.00 78.88 118 SER A O 1
ATOM 960 N N . TYR A 1 119 ? 7.065 17.193 -10.206 1.00 88.94 119 TYR A N 1
ATOM 961 C CA . TYR A 1 119 ? 6.596 16.561 -8.963 1.00 88.94 119 TYR A CA 1
ATOM 962 C C . TYR A 1 119 ? 5.537 17.385 -8.205 1.00 88.94 119 TYR A C 1
ATOM 964 O O . TYR A 1 119 ? 5.363 17.226 -6.997 1.00 88.94 119 TYR A O 1
ATOM 972 N N . SER A 1 120 ? 4.780 18.228 -8.911 1.00 83.81 120 SER A N 1
ATOM 973 C CA . SER A 1 120 ? 3.500 18.757 -8.440 1.00 83.81 120 SER A CA 1
ATOM 974 C C . SER A 1 120 ? 2.383 17.821 -8.883 1.00 83.81 120 SER A C 1
ATOM 976 O O . SER A 1 120 ? 2.146 17.639 -10.073 1.00 83.81 120 SER A O 1
ATOM 978 N N . TYR A 1 121 ? 1.710 17.204 -7.915 1.00 88.81 121 TYR A N 1
ATOM 979 C CA . TYR A 1 121 ? 0.443 16.524 -8.150 1.00 88.81 121 TYR A CA 1
ATOM 980 C C . TYR A 1 121 ? -0.380 16.539 -6.871 1.00 88.81 121 TYR A C 1
ATOM 982 O O . TYR A 1 121 ? 0.011 15.946 -5.858 1.00 88.81 121 TYR A O 1
ATOM 990 N N . ASN A 1 122 ? -1.520 17.222 -6.928 1.00 87.94 122 ASN A N 1
ATOM 991 C CA . ASN A 1 122 ? -2.463 17.331 -5.826 1.00 87.94 122 ASN A CA 1
ATOM 992 C C . ASN A 1 122 ? -3.697 16.469 -6.093 1.00 87.94 122 ASN A C 1
ATOM 994 O O . ASN A 1 122 ? -4.265 16.464 -7.179 1.00 87.94 122 ASN A O 1
ATOM 998 N N . PHE A 1 123 ? -4.147 15.766 -5.062 1.00 90.25 123 PHE A N 1
ATOM 999 C CA . PHE A 1 123 ? -5.321 14.900 -5.108 1.00 90.25 123 PHE A CA 1
ATOM 1000 C C . PHE A 1 123 ? -6.012 14.934 -3.744 1.00 90.25 123 PHE A C 1
ATOM 1002 O O . PHE A 1 123 ? -5.315 15.102 -2.750 1.00 90.25 123 PHE A O 1
ATOM 1009 N N . PRO A 1 124 ? -7.341 14.792 -3.635 1.00 88.06 124 PRO A N 1
ATOM 1010 C CA . PRO A 1 124 ? -8.027 14.787 -2.341 1.00 88.06 124 PRO A CA 1
ATOM 1011 C C . PRO A 1 124 ? -7.648 13.560 -1.497 1.00 88.06 124 PRO A C 1
ATOM 1013 O O . PRO A 1 124 ? -7.468 12.468 -2.031 1.00 88.06 124 PRO A O 1
ATOM 1016 N N . ALA A 1 125 ? -7.539 13.729 -0.176 1.00 88.25 125 ALA A N 1
ATOM 1017 C CA . ALA A 1 125 ? -7.385 12.605 0.748 1.00 88.25 125 ALA A CA 1
ATOM 1018 C C . ALA A 1 125 ? -8.774 12.037 1.077 1.00 88.25 125 ALA A C 1
ATOM 1020 O O . ALA A 1 125 ? -9.606 12.729 1.654 1.00 88.25 125 ALA A O 1
ATOM 1021 N N . HIS A 1 126 ? -9.028 10.794 0.674 1.00 87.19 126 HIS A N 1
ATOM 1022 C CA . HIS A 1 126 ? -10.284 10.068 0.902 1.00 87.19 126 HIS A CA 1
ATOM 1023 C C . HIS A 1 126 ? -10.135 8.939 1.930 1.00 87.19 126 HIS A C 1
ATOM 1025 O O . HIS A 1 126 ? -11.083 8.192 2.172 1.00 87.19 126 HIS A O 1
ATOM 1031 N N . ALA A 1 127 ? -8.940 8.775 2.495 1.00 87.38 127 ALA A N 1
ATOM 1032 C CA . ALA A 1 127 ? -8.625 7.762 3.486 1.00 87.38 127 ALA A CA 1
ATOM 1033 C C . ALA A 1 127 ? -7.413 8.180 4.326 1.00 87.38 127 ALA A C 1
ATOM 1035 O O . ALA A 1 127 ? -6.650 9.058 3.932 1.00 87.38 127 ALA A O 1
ATOM 1036 N N . LYS A 1 128 ? -7.200 7.499 5.456 1.00 84.44 128 LYS A N 1
ATOM 1037 C CA . LYS A 1 128 ? -6.007 7.683 6.301 1.00 84.44 128 LYS A CA 1
ATOM 1038 C C . LYS A 1 128 ? -4.792 6.902 5.803 1.00 84.44 128 LYS A C 1
ATOM 1040 O O . LYS A 1 128 ? -3.665 7.271 6.127 1.00 84.44 128 LYS A O 1
ATOM 1045 N N . VAL A 1 129 ? -5.030 5.838 5.037 1.00 92.06 129 VAL A N 1
ATOM 1046 C CA . VAL A 1 129 ? -3.996 4.985 4.450 1.00 92.06 129 VAL A CA 1
ATOM 1047 C C . VAL A 1 129 ? -3.944 5.233 2.949 1.00 92.06 129 VAL A C 1
ATOM 1049 O O . VAL A 1 129 ? -4.972 5.166 2.272 1.00 92.06 129 VAL A O 1
ATOM 1052 N N . LEU A 1 130 ? -2.748 5.487 2.432 1.00 96.88 130 LEU A N 1
ATOM 1053 C CA . LEU A 1 130 ? -2.468 5.623 1.009 1.00 96.88 130 LEU A CA 1
ATOM 1054 C C . LEU A 1 130 ? -1.598 4.451 0.552 1.00 96.88 130 LEU A C 1
ATOM 1056 O O . LEU A 1 130 ? -0.591 4.147 1.182 1.00 96.88 130 LEU A O 1
ATOM 1060 N N . ALA A 1 131 ? -1.959 3.816 -0.556 1.00 98.44 131 ALA A N 1
ATOM 1061 C CA . ALA A 1 131 ? -1.120 2.849 -1.244 1.00 98.44 131 ALA A CA 1
ATOM 1062 C C . ALA A 1 131 ? -0.674 3.427 -2.589 1.00 98.44 131 ALA A C 1
ATOM 1064 O O . ALA A 1 131 ? -1.495 3.749 -3.451 1.00 98.44 131 ALA A O 1
ATOM 1065 N N . LEU A 1 132 ? 0.639 3.557 -2.733 1.00 98.69 132 LEU A N 1
ATOM 1066 C CA . LEU A 1 132 ? 1.345 4.030 -3.912 1.00 98.69 132 LEU A CA 1
ATOM 1067 C C . LEU A 1 132 ? 1.972 2.816 -4.608 1.00 98.69 132 LEU A C 1
ATOM 1069 O O . LEU A 1 132 ? 2.972 2.271 -4.140 1.00 98.69 132 LEU A O 1
ATOM 1073 N N . LEU A 1 133 ? 1.326 2.342 -5.672 1.00 98.06 133 LEU A N 1
ATOM 1074 C CA . LEU A 1 133 ? 1.524 1.001 -6.233 1.00 98.06 133 LEU A CA 1
ATOM 1075 C C . LEU A 1 133 ? 2.297 1.016 -7.556 1.00 98.06 133 LEU A C 1
ATOM 1077 O O . LEU A 1 133 ? 1.828 0.476 -8.551 1.00 98.06 133 LEU A O 1
ATOM 1081 N N . GLY A 1 134 ? 3.480 1.623 -7.532 1.00 97.19 134 GLY A N 1
ATOM 1082 C CA . GLY A 1 134 ? 4.420 1.643 -8.648 1.00 97.19 134 GLY A CA 1
ATOM 1083 C C . GLY A 1 134 ? 4.212 2.770 -9.654 1.00 97.19 134 GLY A C 1
ATOM 1084 O O . GLY A 1 134 ? 3.137 3.372 -9.756 1.00 97.19 134 GLY A O 1
ATOM 1085 N N . ASP A 1 135 ? 5.301 3.082 -10.354 1.00 97.12 135 ASP A N 1
ATOM 1086 C CA . ASP A 1 135 ? 5.429 4.147 -11.344 1.00 97.12 135 ASP A CA 1
ATOM 1087 C C . ASP A 1 135 ? 4.929 5.513 -10.843 1.00 97.12 135 ASP A C 1
ATOM 1089 O O . ASP A 1 135 ? 4.238 6.270 -11.529 1.00 97.12 135 ASP A O 1
ATOM 1093 N N . ILE A 1 136 ? 5.285 5.847 -9.604 1.00 97.50 136 ILE A N 1
ATOM 1094 C CA . ILE A 1 136 ? 4.960 7.129 -8.973 1.00 97.50 136 ILE A CA 1
ATOM 1095 C C . ILE A 1 136 ? 5.941 8.208 -9.415 1.00 97.50 136 ILE A C 1
ATOM 1097 O O . ILE A 1 136 ? 5.538 9.328 -9.723 1.00 97.50 136 ILE A O 1
ATOM 1101 N N . GLY A 1 137 ? 7.227 7.875 -9.427 1.00 95.88 137 GLY A N 1
ATOM 1102 C CA . GLY A 1 137 ? 8.307 8.801 -9.730 1.00 95.88 137 GLY A CA 1
ATOM 1103 C C . GLY A 1 137 ? 9.657 8.102 -9.801 1.00 95.88 137 GLY A C 1
ATOM 1104 O O . GLY A 1 137 ? 9.795 6.954 -9.392 1.00 95.88 137 GLY A O 1
ATOM 1105 N N . CYS A 1 138 ? 10.684 8.813 -10.258 1.00 96.00 138 CYS A N 1
ATOM 1106 C CA . CYS A 1 138 ? 12.041 8.282 -10.359 1.00 96.00 138 CYS A CA 1
ATOM 1107 C C . CYS A 1 138 ? 12.833 8.500 -9.062 1.00 96.00 138 CYS A C 1
ATOM 1109 O O . CYS A 1 138 ? 13.006 9.637 -8.619 1.00 96.00 138 CYS A O 1
ATOM 1111 N N . ALA A 1 139 ? 13.394 7.432 -8.486 1.00 96.00 139 ALA A N 1
ATOM 1112 C CA . ALA A 1 139 ? 14.181 7.504 -7.254 1.00 96.00 139 ALA A CA 1
ATOM 1113 C C . ALA A 1 139 ? 15.531 8.216 -7.437 1.00 96.00 139 ALA A C 1
ATOM 1115 O O . ALA A 1 139 ? 16.172 8.561 -6.448 1.00 96.00 139 ALA A O 1
ATOM 1116 N N . ALA A 1 140 ? 15.977 8.475 -8.669 1.00 94.12 140 ALA A N 1
ATOM 1117 C CA . ALA A 1 140 ? 17.140 9.328 -8.911 1.00 94.12 140 ALA A CA 1
ATOM 1118 C C . ALA A 1 140 ? 16.865 10.814 -8.606 1.00 94.12 140 ALA A C 1
ATOM 1120 O O . ALA A 1 140 ? 17.814 11.581 -8.456 1.00 94.12 140 ALA A O 1
ATOM 1121 N N . HIS A 1 141 ? 15.594 11.226 -8.525 1.00 94.38 141 HIS A N 1
ATOM 1122 C CA . HIS A 1 141 ? 15.179 12.613 -8.309 1.00 94.38 141 HIS A CA 1
ATOM 1123 C C . HIS A 1 141 ? 14.809 12.827 -6.831 1.00 94.38 141 HIS A C 1
ATOM 1125 O O . HIS A 1 141 ? 13.921 12.159 -6.295 1.00 94.38 141 HIS A O 1
ATOM 1131 N N . ASP A 1 142 ? 15.473 13.766 -6.155 1.00 94.00 142 ASP A N 1
ATOM 1132 C CA . ASP A 1 142 ? 15.215 14.079 -4.739 1.00 94.00 142 ASP A CA 1
ATOM 1133 C C . ASP A 1 142 ? 13.806 14.675 -4.523 1.00 94.00 142 ASP A C 1
ATOM 1135 O O . ASP A 1 142 ? 13.218 14.582 -3.439 1.00 94.00 142 ASP A O 1
ATOM 1139 N N . GLU A 1 143 ? 13.225 15.233 -5.582 1.00 94.62 143 GLU A N 1
ATOM 1140 C CA . GLU A 1 143 ? 11.873 15.772 -5.654 1.00 94.62 143 GLU A CA 1
ATOM 1141 C C . GLU A 1 143 ? 10.806 14.705 -5.376 1.00 94.62 143 GLU A C 1
ATOM 1143 O O . GLU A 1 143 ? 9.817 15.013 -4.710 1.00 94.62 143 GLU A O 1
ATOM 1148 N N . LEU A 1 144 ? 11.032 13.440 -5.764 1.00 96.44 144 LEU A N 1
ATOM 1149 C CA . LEU A 1 144 ? 10.135 12.333 -5.406 1.00 96.44 144 LEU A CA 1
ATOM 1150 C C . LEU A 1 144 ? 10.011 12.208 -3.886 1.00 96.44 144 LEU A C 1
ATOM 1152 O O . LEU A 1 144 ? 8.912 12.146 -3.341 1.00 96.44 144 LEU A O 1
ATOM 1156 N N . PHE A 1 145 ? 11.141 12.205 -3.182 1.00 96.81 145 PHE A N 1
ATOM 1157 C CA . PHE A 1 145 ? 11.164 12.060 -1.726 1.00 96.81 145 PHE A CA 1
ATOM 1158 C C . PHE A 1 145 ? 10.615 13.302 -1.019 1.00 96.81 145 PHE A C 1
ATOM 1160 O O . PHE A 1 145 ? 10.045 13.199 0.066 1.00 96.81 145 PHE A O 1
ATOM 1167 N N . THR A 1 146 ? 10.742 14.477 -1.637 1.00 95.38 146 THR A N 1
ATOM 1168 C CA . THR A 1 146 ? 10.078 15.701 -1.170 1.00 95.38 146 THR A CA 1
ATOM 1169 C C . THR A 1 146 ? 8.561 15.576 -1.297 1.00 95.38 146 THR A C 1
ATOM 1171 O O . THR A 1 146 ? 7.842 15.816 -0.328 1.00 95.38 146 THR A O 1
ATOM 1174 N N . TRP A 1 147 ? 8.064 15.103 -2.440 1.00 95.88 147 TRP A N 1
ATOM 1175 C CA . TRP A 1 147 ? 6.637 14.869 -2.651 1.00 95.88 147 TRP A CA 1
ATOM 1176 C C . TRP A 1 147 ? 6.076 13.788 -1.713 1.00 95.88 147 TRP A C 1
ATOM 1178 O O . TRP A 1 147 ? 4.994 13.967 -1.151 1.00 95.88 147 TRP A O 1
ATOM 1188 N N . LEU A 1 148 ? 6.822 12.703 -1.468 1.00 97.62 148 LEU A N 1
ATOM 1189 C CA . LEU A 1 148 ? 6.447 11.657 -0.507 1.00 97.62 148 LEU A CA 1
ATOM 1190 C C . LEU A 1 148 ? 6.353 12.201 0.926 1.00 97.62 148 LEU A C 1
ATOM 1192 O O . LEU A 1 148 ? 5.395 11.881 1.631 1.00 97.62 148 LEU A O 1
ATOM 1196 N N . ARG A 1 149 ? 7.276 13.082 1.348 1.00 95.62 149 ARG A N 1
ATOM 1197 C CA . ARG A 1 149 ? 7.180 13.788 2.643 1.00 95.62 149 ARG A CA 1
ATOM 1198 C C . ARG A 1 149 ? 5.894 14.589 2.765 1.00 95.62 149 ARG A C 1
ATOM 1200 O O . ARG A 1 149 ? 5.261 14.549 3.816 1.00 95.62 149 ARG A O 1
ATOM 1207 N N . CYS A 1 150 ? 5.473 15.272 1.702 1.00 94.56 150 CYS A N 1
ATOM 1208 C CA . CYS A 1 150 ? 4.200 15.990 1.703 1.00 94.56 150 CYS A CA 1
ATOM 1209 C C . CYS A 1 150 ? 3.006 15.043 1.888 1.00 94.56 150 CYS A C 1
ATOM 1211 O O . CYS A 1 150 ? 2.057 15.401 2.579 1.00 94.56 150 CYS A O 1
ATOM 1213 N N . GLN A 1 151 ? 3.048 13.824 1.339 1.00 95.06 151 GLN A N 1
ATOM 1214 C CA . GLN A 1 151 ? 1.964 12.857 1.547 1.00 95.06 151 GLN A CA 1
ATOM 1215 C C . GLN A 1 151 ? 1.931 12.338 2.989 1.00 95.06 151 GLN A C 1
ATOM 1217 O O . GLN A 1 151 ? 0.854 12.173 3.552 1.00 95.06 151 GLN A O 1
ATOM 1222 N N . LEU A 1 152 ? 3.083 12.187 3.639 1.00 91.88 152 LEU A N 1
ATOM 1223 C CA . LEU A 1 1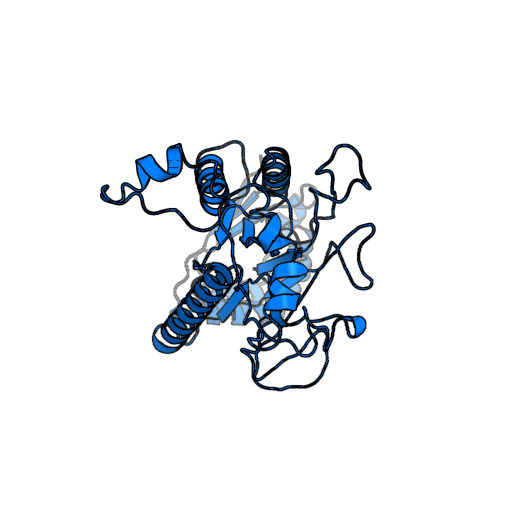52 ? 3.175 11.793 5.052 1.00 91.88 152 LEU A CA 1
ATOM 1224 C C . LEU A 1 152 ? 2.684 12.873 6.035 1.00 91.88 152 LEU A C 1
ATOM 1226 O O . LEU A 1 152 ? 2.539 12.603 7.221 1.00 91.88 152 LEU A O 1
ATOM 1230 N N . GLN A 1 153 ? 2.402 14.089 5.561 1.00 88.81 153 GLN A N 1
ATOM 1231 C CA . GLN A 1 153 ? 1.690 15.114 6.338 1.00 88.81 153 GLN A CA 1
ATOM 1232 C C . GLN A 1 153 ? 0.163 14.989 6.215 1.00 88.81 153 GLN A C 1
ATOM 1234 O O . GLN A 1 153 ? -0.580 15.594 6.982 1.00 88.81 153 GLN A O 1
ATOM 1239 N N . ARG A 1 154 ? -0.313 14.228 5.225 1.00 90.50 154 ARG A N 1
ATOM 1240 C CA . ARG A 1 154 ? -1.727 14.118 4.842 1.00 90.50 154 ARG A CA 1
ATOM 1241 C C . ARG A 1 154 ? -2.319 12.749 5.168 1.00 90.50 154 ARG A C 1
ATOM 1243 O O . ARG A 1 154 ? -3.519 12.644 5.386 1.00 90.50 154 ARG A O 1
ATOM 1250 N N . PHE A 1 155 ? -1.480 11.717 5.192 1.00 86.19 155 PHE A N 1
ATOM 1251 C CA . PHE A 1 155 ? -1.853 10.327 5.421 1.00 86.19 155 PHE A CA 1
ATOM 1252 C C . PHE A 1 155 ? -1.110 9.782 6.639 1.00 86.19 155 PHE A C 1
ATOM 1254 O O . PHE A 1 155 ? 0.076 10.045 6.818 1.00 86.19 155 PHE A O 1
ATOM 1261 N N . GLN A 1 156 ? -1.805 8.999 7.463 1.00 86.44 156 GLN A N 1
ATOM 1262 C CA . GLN A 1 156 ? -1.225 8.376 8.658 1.00 86.44 156 GLN A CA 1
ATOM 1263 C C . GLN A 1 156 ? -0.295 7.216 8.299 1.00 86.44 156 GLN A C 1
ATOM 1265 O O . GLN A 1 156 ? 0.649 6.928 9.030 1.00 86.44 156 GLN A O 1
ATOM 1270 N N . LEU A 1 157 ? -0.560 6.553 7.173 1.00 91.88 157 LEU A N 1
ATOM 1271 C CA . LEU A 1 157 ? 0.229 5.438 6.673 1.00 91.88 157 LEU A CA 1
ATOM 1272 C C . LEU A 1 157 ? 0.303 5.503 5.147 1.00 91.88 157 LEU A C 1
ATOM 1274 O O . LEU A 1 157 ? -0.723 5.628 4.477 1.00 91.88 157 LEU A O 1
ATOM 1278 N N . VAL A 1 158 ? 1.511 5.404 4.604 1.00 97.50 158 VAL A N 1
ATOM 1279 C CA . VAL A 1 158 ? 1.777 5.361 3.165 1.00 97.50 158 VAL A CA 1
ATOM 1280 C C . VAL A 1 158 ? 2.521 4.070 2.847 1.00 97.50 158 VAL A C 1
ATOM 1282 O O . VAL A 1 158 ? 3.699 3.935 3.174 1.00 97.50 158 VAL A O 1
ATOM 1285 N N . PHE A 1 159 ? 1.839 3.131 2.196 1.00 98.62 159 PHE A N 1
ATOM 1286 C CA . PHE A 1 159 ? 2.471 1.966 1.587 1.00 98.62 159 PHE A CA 1
ATOM 1287 C C . PHE A 1 159 ? 3.051 2.343 0.232 1.00 98.62 159 PHE A C 1
ATOM 1289 O O . PHE A 1 159 ? 2.377 2.988 -0.574 1.00 98.62 159 PHE A O 1
ATOM 1296 N N . PHE A 1 160 ? 4.273 1.900 -0.038 1.00 98.81 160 PHE A N 1
ATOM 1297 C CA . PHE A 1 160 ? 4.946 2.140 -1.305 1.00 98.81 160 PHE A CA 1
ATOM 1298 C C . PHE A 1 160 ? 5.482 0.834 -1.888 1.00 98.81 160 PHE A C 1
ATOM 1300 O O . PHE A 1 160 ? 6.262 0.133 -1.245 1.00 98.81 160 PHE A O 1
ATOM 1307 N N . VAL A 1 161 ? 5.089 0.533 -3.123 1.00 98.69 161 VAL A N 1
ATOM 1308 C CA . VAL A 1 161 ? 5.673 -0.518 -3.962 1.00 98.69 161 VAL A CA 1
ATOM 1309 C C . VAL A 1 161 ? 6.329 0.166 -5.154 1.00 98.69 161 VAL A C 1
ATOM 1311 O O . VAL A 1 161 ? 5.728 1.039 -5.770 1.00 98.69 161 VAL A O 1
ATOM 1314 N N . MET A 1 162 ? 7.561 -0.224 -5.481 1.00 97.75 162 MET A N 1
ATOM 1315 C CA . MET A 1 162 ? 8.232 0.260 -6.690 1.00 97.75 162 MET A CA 1
ATOM 1316 C C . MET A 1 162 ? 7.634 -0.385 -7.939 1.00 97.75 162 MET A C 1
ATOM 1318 O O . MET A 1 162 ? 7.407 -1.599 -7.955 1.00 97.75 162 MET A O 1
ATOM 1322 N N . GLY A 1 163 ? 7.490 0.403 -8.995 1.00 97.12 163 GLY A N 1
ATOM 1323 C CA . GLY A 1 163 ? 7.339 -0.060 -10.362 1.00 97.12 163 GLY A CA 1
ATOM 1324 C C . GLY A 1 163 ? 8.671 -0.102 -11.109 1.00 97.12 163 GLY A C 1
ATOM 1325 O O . GLY A 1 163 ? 9.749 -0.228 -10.512 1.00 97.12 163 GLY A O 1
ATOM 1326 N N . ASN A 1 164 ? 8.594 -0.059 -12.436 1.00 95.81 164 ASN A N 1
ATOM 1327 C CA . ASN A 1 164 ? 9.754 -0.120 -13.322 1.00 95.81 164 ASN A CA 1
ATOM 1328 C C . ASN A 1 164 ? 10.378 1.263 -13.571 1.00 95.81 164 ASN A C 1
ATOM 1330 O O . ASN A 1 164 ? 11.553 1.327 -13.936 1.00 95.81 164 ASN A O 1
ATOM 1334 N N . HIS A 1 165 ? 9.650 2.356 -13.321 1.00 96.50 165 HIS A N 1
ATOM 1335 C CA . HIS A 1 165 ? 10.147 3.728 -13.465 1.00 96.50 165 HIS A CA 1
ATOM 1336 C C . HIS A 1 165 ? 10.996 4.210 -12.284 1.00 96.50 165 HIS A C 1
ATOM 1338 O O . HIS A 1 165 ? 11.961 4.951 -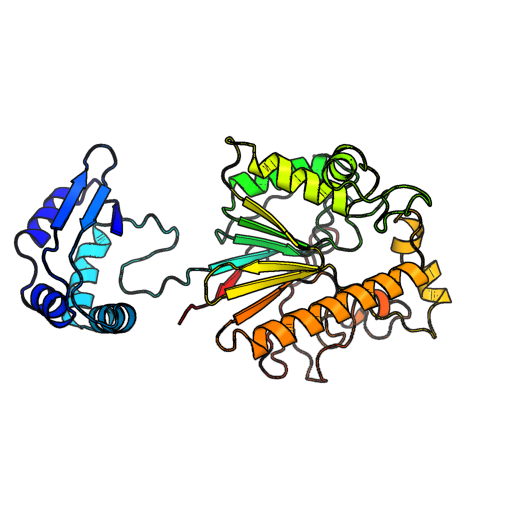12.481 1.00 96.50 165 HIS A O 1
ATOM 1344 N N . GLU A 1 166 ? 10.688 3.776 -11.061 1.00 97.31 166 GLU A N 1
ATOM 1345 C CA . GLU A 1 166 ? 11.443 4.122 -9.855 1.00 97.31 166 GLU A CA 1
ATOM 1346 C C . GLU A 1 166 ? 12.962 3.903 -9.986 1.00 97.31 166 GLU A C 1
ATOM 1348 O O . GLU A 1 166 ? 13.713 4.783 -9.560 1.00 97.31 166 GLU A O 1
ATOM 1353 N N . PRO A 1 167 ? 13.456 2.791 -10.569 1.00 96.56 167 PRO A N 1
ATOM 1354 C CA . PRO A 1 167 ? 14.888 2.562 -10.753 1.00 96.56 167 PRO A CA 1
ATOM 1355 C C . PRO A 1 167 ? 15.511 3.217 -11.997 1.00 96.56 167 PRO A C 1
ATOM 1357 O O . PRO A 1 167 ? 16.678 2.947 -12.287 1.00 96.56 167 PRO A O 1
ATOM 1360 N N . TYR A 1 168 ? 14.806 4.060 -12.756 1.00 95.94 168 TYR A N 1
ATOM 1361 C CA . TYR A 1 168 ? 15.408 4.727 -13.917 1.00 95.94 168 TYR A CA 1
ATOM 1362 C C . TYR A 1 168 ? 16.629 5.569 -13.513 1.00 95.94 168 TYR A C 1
ATOM 1364 O O . TYR A 1 168 ? 16.607 6.341 -12.562 1.00 95.94 168 TYR A O 1
ATOM 1372 N N . GLY A 1 169 ? 17.734 5.401 -14.240 1.00 94.06 169 GLY A N 1
ATOM 1373 C CA . GLY A 1 169 ? 19.015 6.035 -13.930 1.00 94.06 169 GLY A CA 1
ATOM 1374 C C . GLY A 1 169 ? 19.770 5.416 -12.749 1.00 94.06 169 GLY A C 1
ATOM 1375 O O . GLY A 1 169 ? 20.878 5.867 -12.476 1.00 94.06 169 GLY A O 1
ATOM 1376 N N . LEU A 1 170 ? 19.233 4.380 -12.096 1.00 93.62 170 LEU A N 1
ATOM 1377 C CA . LEU A 1 170 ? 19.828 3.669 -10.960 1.00 93.62 170 LEU A CA 1
ATOM 1378 C C . LEU A 1 170 ? 19.927 2.162 -11.245 1.00 93.62 170 LEU A C 1
ATOM 1380 O O . LEU A 1 170 ? 19.455 1.664 -12.264 1.00 93.62 170 LEU A O 1
ATOM 1384 N N . THR A 1 171 ? 20.558 1.425 -10.339 1.00 92.12 171 THR A N 1
ATOM 1385 C CA . THR A 1 171 ? 20.550 -0.041 -10.295 1.00 92.12 171 THR A CA 1
ATOM 1386 C C . THR A 1 171 ? 19.346 -0.558 -9.496 1.00 92.12 171 THR A C 1
ATOM 1388 O O . THR A 1 171 ? 18.776 0.151 -8.663 1.00 92.12 171 THR A O 1
ATOM 1391 N N . ILE A 1 172 ? 18.946 -1.804 -9.770 1.00 87.06 172 ILE A N 1
ATOM 1392 C CA . ILE A 1 172 ? 17.904 -2.534 -9.016 1.00 87.06 172 ILE A CA 1
ATOM 1393 C C . ILE A 1 172 ? 18.423 -3.832 -8.377 1.00 87.06 172 ILE A C 1
ATOM 1395 O O . ILE A 1 172 ? 17.796 -4.415 -7.491 1.00 87.06 172 ILE A O 1
ATOM 1399 N N . VAL A 1 173 ? 19.581 -4.312 -8.833 1.00 74.00 173 VAL A N 1
ATOM 1400 C CA . VAL A 1 173 ? 20.271 -5.458 -8.247 1.00 74.00 173 VAL A CA 1
ATOM 1401 C C . VAL A 1 173 ? 21.656 -5.012 -7.827 1.00 74.00 173 VAL A C 1
ATOM 1403 O O . VAL A 1 173 ? 22.455 -4.540 -8.636 1.00 74.00 173 VAL A O 1
ATOM 1406 N N . ARG A 1 174 ? 21.965 -5.222 -6.549 1.00 66.62 174 ARG A N 1
ATOM 1407 C CA . ARG A 1 174 ? 23.301 -4.997 -6.011 1.00 66.62 174 ARG A CA 1
ATOM 1408 C C . ARG A 1 174 ? 24.316 -5.857 -6.768 1.00 66.62 174 ARG A C 1
ATOM 1410 O O . ARG A 1 174 ? 24.231 -7.085 -6.740 1.00 66.62 174 ARG A O 1
ATOM 1417 N N . LYS A 1 175 ? 25.345 -5.241 -7.359 1.00 53.84 175 LYS A N 1
ATOM 1418 C CA . LYS A 1 175 ? 26.571 -5.976 -7.703 1.00 53.84 175 LYS A CA 1
ATOM 1419 C C . LYS A 1 175 ? 27.214 -6.426 -6.392 1.00 53.84 175 LYS A C 1
ATOM 1421 O O . LYS A 1 175 ? 27.714 -5.592 -5.638 1.00 53.84 175 LYS A O 1
ATOM 1426 N N . GLN A 1 176 ? 27.183 -7.724 -6.085 1.00 49.09 176 GLN A N 1
ATOM 1427 C CA . GLN A 1 176 ? 28.007 -8.252 -4.999 1.00 49.09 176 GLN A CA 1
ATOM 1428 C C . GLN A 1 176 ? 29.470 -7.939 -5.333 1.00 49.09 176 GLN A C 1
ATOM 1430 O O . GLN A 1 176 ? 29.997 -8.403 -6.343 1.00 49.09 176 GLN A O 1
ATOM 1435 N N . ARG A 1 177 ? 30.135 -7.123 -4.507 1.00 50.53 177 ARG A N 1
ATOM 1436 C CA . ARG A 1 177 ? 31.595 -7.029 -4.559 1.00 50.53 177 ARG A CA 1
ATOM 1437 C C . ARG A 1 177 ? 32.134 -8.368 -4.063 1.00 50.53 177 ARG A C 1
ATOM 1439 O O . ARG A 1 177 ? 31.757 -8.813 -2.984 1.00 50.53 177 ARG A O 1
ATOM 1446 N N . HIS A 1 178 ? 32.982 -9.008 -4.862 1.00 44.38 178 HIS A N 1
ATOM 1447 C CA . HIS A 1 178 ? 33.443 -10.394 -4.709 1.00 44.38 178 HIS A CA 1
ATOM 1448 C C . HIS A 1 178 ? 34.221 -10.733 -3.412 1.00 44.38 178 HIS A C 1
ATOM 1450 O O . HIS A 1 178 ? 34.838 -11.792 -3.348 1.00 44.38 178 HIS A O 1
ATOM 1456 N N . SER A 1 179 ? 34.226 -9.898 -2.368 1.00 44.53 179 SER A N 1
ATOM 1457 C CA . SER A 1 179 ? 35.130 -10.098 -1.226 1.00 44.53 179 SER A CA 1
ATOM 1458 C C . SER A 1 179 ? 34.680 -9.553 0.133 1.00 44.53 179 SER A C 1
ATOM 1460 O O . SER A 1 179 ? 35.477 -9.601 1.066 1.00 44.53 179 SER A O 1
ATOM 1462 N N . GLU A 1 180 ? 33.452 -9.057 0.310 1.00 49.41 180 GLU A N 1
ATOM 1463 C CA . GLU A 1 180 ? 33.040 -8.469 1.597 1.00 49.41 180 GLU A CA 1
ATOM 1464 C C . GLU A 1 180 ? 31.816 -9.169 2.199 1.00 49.41 180 GLU A C 1
ATOM 1466 O O . GLU A 1 180 ? 30.835 -9.457 1.513 1.00 49.41 180 GLU A O 1
ATOM 1471 N N . LYS A 1 181 ? 31.890 -9.460 3.507 1.00 48.00 181 LYS A N 1
ATOM 1472 C CA . LYS A 1 181 ? 30.738 -9.917 4.294 1.00 48.00 181 LYS A CA 1
ATOM 1473 C C . LYS A 1 181 ? 29.682 -8.801 4.310 1.00 48.00 181 LYS A C 1
ATOM 1475 O O . LYS A 1 181 ? 30.065 -7.649 4.502 1.00 48.00 181 LYS A O 1
ATOM 1480 N N . PRO A 1 182 ? 28.387 -9.117 4.147 1.00 50.59 182 PRO A N 1
ATOM 1481 C CA . PRO A 1 182 ? 27.333 -8.109 4.173 1.00 50.59 182 PRO A CA 1
ATOM 1482 C C . PRO A 1 182 ? 27.293 -7.403 5.537 1.00 50.59 182 PRO A C 1
ATOM 1484 O O . PRO A 1 182 ? 27.142 -8.060 6.567 1.00 50.59 182 PRO A O 1
ATOM 1487 N N . ASP A 1 183 ? 27.431 -6.075 5.529 1.00 56.94 183 ASP A N 1
ATOM 1488 C CA . ASP A 1 183 ? 27.291 -5.201 6.697 1.00 56.94 183 ASP A CA 1
ATOM 1489 C C . ASP A 1 183 ? 26.114 -4.247 6.450 1.00 56.94 183 ASP A C 1
ATOM 1491 O O . ASP A 1 183 ? 26.240 -3.203 5.805 1.00 56.94 183 ASP A O 1
ATOM 1495 N N . LEU A 1 184 ? 24.942 -4.651 6.947 1.00 53.44 184 LEU A N 1
ATOM 1496 C CA . LEU A 1 184 ? 23.653 -4.012 6.674 1.00 53.44 184 LEU A CA 1
ATOM 1497 C C . LEU A 1 184 ? 23.624 -2.519 7.042 1.00 53.44 184 LEU A C 1
ATOM 1499 O O . LEU A 1 184 ? 22.970 -1.742 6.351 1.00 53.44 184 LEU A O 1
ATOM 1503 N N . THR A 1 185 ? 24.335 -2.090 8.089 1.00 53.47 185 THR A N 1
ATOM 1504 C CA . THR A 1 185 ? 24.346 -0.682 8.519 1.00 53.47 185 THR A CA 1
ATOM 1505 C C . THR A 1 185 ? 25.271 0.187 7.671 1.00 53.47 185 THR A C 1
ATOM 1507 O O . THR A 1 185 ? 24.921 1.333 7.401 1.00 53.47 185 THR A O 1
ATOM 1510 N N . ARG A 1 186 ? 26.415 -0.327 7.196 1.00 50.94 186 ARG A N 1
ATOM 1511 C CA . ARG A 1 186 ? 27.298 0.416 6.268 1.00 50.94 186 ARG A CA 1
ATOM 1512 C C . ARG A 1 186 ? 26.723 0.493 4.856 1.00 50.94 186 ARG A C 1
ATOM 1514 O O . ARG A 1 186 ? 26.910 1.504 4.183 1.00 50.94 186 ARG A O 1
ATOM 1521 N N . ASP A 1 187 ? 25.997 -0.537 4.438 1.00 50.78 187 ASP A N 1
ATOM 1522 C CA . ASP A 1 187 ? 25.425 -0.646 3.095 1.00 50.78 187 ASP A CA 1
ATOM 1523 C C . ASP A 1 187 ? 24.251 0.319 2.856 1.00 50.78 187 ASP A C 1
ATOM 1525 O O . ASP A 1 187 ? 24.138 0.897 1.774 1.00 50.78 187 ASP A O 1
ATOM 1529 N N . LEU A 1 188 ? 23.424 0.559 3.879 1.00 53.75 188 LEU A N 1
ATOM 1530 C CA . LEU A 1 188 ? 22.315 1.523 3.831 1.00 53.75 188 LEU A CA 1
ATOM 1531 C C . LEU A 1 188 ? 22.778 2.989 3.802 1.00 53.75 188 LEU A C 1
ATOM 1533 O O . LEU A 1 188 ? 22.016 3.866 3.396 1.00 53.75 188 LEU A O 1
ATOM 1537 N N . LEU A 1 189 ? 24.009 3.271 4.240 1.00 49.75 189 LEU A N 1
ATOM 1538 C CA . LEU A 1 189 ? 24.507 4.640 4.397 1.00 49.75 189 LEU A CA 1
ATOM 1539 C C . LEU A 1 189 ? 25.109 5.235 3.112 1.00 49.75 189 LEU A C 1
ATOM 1541 O O . LEU A 1 189 ? 25.273 6.453 3.052 1.00 49.75 189 LEU A O 1
ATOM 1545 N N . PHE A 1 190 ? 25.432 4.432 2.085 1.00 48.88 190 PHE A N 1
ATOM 1546 C CA . PHE A 1 190 ? 26.241 4.931 0.957 1.00 48.88 190 PHE A CA 1
ATOM 1547 C C . PHE A 1 190 ? 25.880 4.442 -0.451 1.00 48.88 190 PHE A C 1
ATOM 1549 O O . PHE A 1 190 ? 26.455 4.963 -1.406 1.00 48.88 190 PHE A O 1
ATOM 1556 N N . ASN A 1 191 ? 24.932 3.517 -0.643 1.00 60.38 191 ASN A N 1
ATOM 1557 C CA . ASN A 1 191 ? 24.567 3.080 -1.997 1.00 60.38 191 ASN A CA 1
ATOM 1558 C C . ASN A 1 191 ? 23.383 3.877 -2.575 1.00 60.38 191 ASN A C 1
ATOM 1560 O O . ASN A 1 191 ? 22.278 3.361 -2.725 1.00 60.38 191 ASN A O 1
ATOM 1564 N N . LYS A 1 192 ? 23.619 5.155 -2.906 1.00 65.44 192 LYS A N 1
ATOM 1565 C CA . LYS A 1 192 ? 22.626 6.007 -3.592 1.00 65.44 192 LYS A CA 1
ATOM 1566 C C . LYS A 1 192 ? 22.348 5.581 -5.039 1.00 65.44 192 LYS A C 1
ATOM 1568 O O . LYS A 1 192 ? 21.394 6.081 -5.628 1.00 65.44 192 LYS A O 1
ATOM 1573 N N . ASP A 1 193 ? 23.143 4.661 -5.577 1.00 80.50 193 ASP A N 1
ATOM 1574 C CA . ASP A 1 193 ? 23.021 4.165 -6.946 1.00 80.50 193 ASP A CA 1
ATOM 1575 C C . ASP A 1 193 ? 22.028 2.994 -7.061 1.00 80.50 193 ASP A C 1
ATOM 1577 O O . ASP A 1 193 ? 21.856 2.452 -8.149 1.00 80.50 193 ASP A O 1
ATOM 1581 N N . ASP A 1 194 ? 21.373 2.580 -5.969 1.00 89.69 194 ASP A N 1
ATOM 1582 C CA . ASP A 1 194 ? 20.357 1.520 -5.940 1.00 89.69 194 ASP A CA 1
ATOM 1583 C C . ASP A 1 194 ? 19.006 2.063 -5.456 1.00 89.69 194 ASP A C 1
ATOM 1585 O O . ASP A 1 194 ? 18.894 2.663 -4.384 1.00 89.69 194 ASP A O 1
ATOM 1589 N N . ALA A 1 195 ? 17.958 1.846 -6.248 1.00 93.56 195 ALA A N 1
ATOM 1590 C CA . ALA A 1 195 ? 16.654 2.450 -5.992 1.00 93.56 195 ALA A CA 1
ATOM 1591 C C . ALA A 1 195 ? 15.988 1.925 -4.709 1.00 93.56 195 ALA A C 1
ATOM 1593 O O . ALA A 1 195 ? 15.469 2.715 -3.920 1.00 93.56 195 ALA A O 1
ATOM 1594 N N . ALA A 1 196 ? 16.060 0.614 -4.450 1.00 92.75 196 ALA A N 1
ATOM 1595 C CA . ALA A 1 196 ? 15.493 0.022 -3.238 1.00 92.75 196 ALA A CA 1
ATOM 1596 C C . ALA A 1 196 ? 16.197 0.541 -1.975 1.00 92.75 196 ALA A C 1
ATOM 1598 O O . ALA A 1 196 ? 15.541 0.824 -0.971 1.00 92.75 196 ALA A O 1
ATOM 1599 N N . THR A 1 197 ? 17.519 0.720 -2.036 1.00 91.50 197 THR A N 1
ATOM 1600 C CA . THR A 1 197 ? 18.308 1.315 -0.953 1.00 91.50 197 THR A CA 1
ATOM 1601 C C . THR A 1 197 ? 17.826 2.727 -0.651 1.00 91.50 197 THR A C 1
ATOM 1603 O O . THR A 1 197 ? 17.592 3.038 0.511 1.00 91.50 197 THR A O 1
ATOM 1606 N N . ARG A 1 198 ? 17.569 3.559 -1.668 1.00 94.12 198 ARG A N 1
ATOM 1607 C CA . ARG A 1 198 ? 17.058 4.922 -1.451 1.00 94.12 198 ARG A CA 1
ATOM 1608 C C . ARG A 1 198 ? 15.709 4.954 -0.731 1.00 94.12 198 ARG A C 1
ATOM 1610 O O . ARG A 1 198 ? 15.547 5.761 0.182 1.00 94.12 198 ARG A O 1
ATOM 1617 N N . PHE A 1 199 ? 14.765 4.077 -1.081 1.00 95.94 199 PHE A N 1
ATOM 1618 C CA . PHE A 1 199 ? 13.483 3.995 -0.366 1.00 95.94 199 PHE A CA 1
ATOM 1619 C C . PHE A 1 199 ? 13.636 3.477 1.068 1.00 95.94 199 PHE A C 1
ATOM 1621 O O . PHE A 1 199 ? 12.985 4.006 1.964 1.00 95.94 199 PHE A O 1
ATOM 1628 N N . ARG A 1 200 ? 14.528 2.508 1.317 1.00 94.12 200 ARG A N 1
ATOM 1629 C CA . ARG A 1 200 ? 14.840 2.044 2.683 1.00 94.12 200 ARG A CA 1
ATOM 1630 C C . ARG A 1 200 ? 15.511 3.130 3.523 1.00 94.12 200 ARG A C 1
ATOM 1632 O O . ARG A 1 200 ? 15.169 3.296 4.688 1.00 94.12 200 ARG A O 1
ATOM 1639 N N . THR A 1 201 ? 16.434 3.897 2.946 1.00 92.94 201 THR A N 1
ATOM 1640 C CA . THR A 1 201 ? 17.035 5.055 3.622 1.00 92.94 201 THR A CA 1
ATOM 1641 C C . THR A 1 201 ? 15.965 6.094 3.945 1.00 92.94 201 THR A C 1
ATOM 1643 O O . THR A 1 201 ? 15.900 6.557 5.078 1.00 92.94 201 THR A O 1
ATOM 1646 N N . PHE A 1 202 ? 15.072 6.398 2.999 1.00 95.31 202 PHE A N 1
ATOM 1647 C CA . PHE A 1 202 ? 13.954 7.310 3.232 1.00 95.31 202 PHE A CA 1
ATOM 1648 C C . PHE A 1 202 ? 13.034 6.834 4.366 1.00 95.31 202 PHE A C 1
ATOM 1650 O O . PHE A 1 202 ? 12.741 7.607 5.272 1.00 95.31 202 PHE A O 1
ATOM 1657 N N . GLU A 1 203 ? 12.630 5.563 4.368 1.00 95.38 203 GLU A N 1
ATOM 1658 C CA . GLU A 1 203 ? 11.840 4.941 5.441 1.00 95.38 203 GLU A CA 1
ATOM 1659 C C . GLU A 1 203 ? 12.509 5.107 6.821 1.00 95.38 203 GLU A C 1
ATOM 1661 O O . GLU A 1 203 ? 11.879 5.540 7.792 1.00 95.38 203 GLU A O 1
ATOM 1666 N N . LEU A 1 204 ? 13.817 4.842 6.902 1.00 91.19 204 LEU A N 1
ATOM 1667 C CA . LEU A 1 204 ? 14.607 4.991 8.127 1.00 91.19 204 LEU A CA 1
ATOM 1668 C C . LEU A 1 204 ? 14.781 6.446 8.571 1.00 91.19 204 LEU A C 1
ATOM 1670 O O . LEU A 1 204 ? 14.812 6.702 9.774 1.00 91.19 204 LEU A O 1
ATOM 1674 N N . ASP A 1 205 ? 14.922 7.383 7.640 1.00 91.81 205 ASP A N 1
ATOM 1675 C CA . ASP A 1 205 ? 15.062 8.805 7.955 1.00 91.81 205 ASP A CA 1
ATOM 1676 C C . ASP A 1 205 ? 13.741 9.373 8.480 1.00 91.81 205 ASP A C 1
ATOM 1678 O O . ASP A 1 205 ? 13.721 10.031 9.518 1.00 91.81 205 ASP A O 1
ATOM 1682 N N . ILE A 1 206 ? 12.628 9.052 7.816 1.00 89.75 206 ILE A N 1
ATOM 1683 C CA . ILE A 1 206 ? 11.288 9.499 8.211 1.00 89.75 206 ILE A CA 1
ATOM 1684 C C . ILE A 1 206 ? 10.891 8.944 9.577 1.00 89.75 206 ILE A C 1
ATOM 1686 O O . ILE A 1 206 ? 10.366 9.685 10.399 1.00 89.75 206 ILE A O 1
ATOM 1690 N N . SER A 1 207 ? 11.181 7.672 9.866 1.00 85.44 207 SER A N 1
ATOM 1691 C CA . SER A 1 207 ? 10.860 7.077 11.176 1.00 85.44 207 SER A CA 1
ATOM 1692 C C . SER A 1 207 ? 11.566 7.745 12.366 1.00 85.44 207 SER A C 1
ATOM 1694 O O . SER A 1 207 ? 11.144 7.559 13.507 1.00 85.44 207 SER A O 1
ATOM 1696 N N . LYS A 1 208 ? 12.628 8.523 12.121 1.00 85.56 208 LYS A N 1
ATOM 1697 C CA . LYS A 1 208 ? 13.368 9.281 13.143 1.00 85.56 208 LYS A CA 1
ATOM 1698 C C . LYS A 1 208 ? 12.977 10.758 13.192 1.00 85.56 208 LYS A C 1
ATOM 1700 O O . LYS A 1 208 ? 13.380 11.450 14.126 1.00 85.56 208 LYS A O 1
ATOM 1705 N N . ASP A 1 209 ? 12.244 11.245 12.197 1.00 84.94 209 ASP A N 1
ATOM 1706 C CA . ASP A 1 209 ? 11.860 12.645 12.080 1.00 84.94 209 ASP A CA 1
ATOM 1707 C C . ASP A 1 209 ? 10.544 12.901 12.822 1.00 84.94 209 ASP A C 1
ATOM 1709 O O . ASP A 1 209 ? 9.459 12.569 12.348 1.00 84.94 209 ASP A O 1
ATOM 1713 N N . SER A 1 210 ? 10.635 13.525 13.998 1.00 79.19 210 SER A N 1
ATOM 1714 C CA . SER A 1 210 ? 9.468 13.839 14.829 1.00 79.19 210 SER A CA 1
ATOM 1715 C C . SER A 1 210 ? 8.543 14.909 14.237 1.00 79.19 210 SER A C 1
ATOM 1717 O O . SER A 1 210 ? 7.450 15.110 14.768 1.00 79.19 210 SER A O 1
ATOM 1719 N N . ALA A 1 211 ? 8.950 15.603 13.167 1.00 78.81 211 ALA A N 1
ATOM 1720 C CA . ALA A 1 211 ? 8.104 16.559 12.457 1.00 78.81 211 ALA A CA 1
ATOM 1721 C C . ALA A 1 211 ? 7.180 15.891 11.420 1.00 78.81 211 ALA A C 1
ATOM 1723 O O . ALA A 1 211 ? 6.258 16.536 10.911 1.00 78.81 211 ALA A O 1
ATOM 1724 N N . ILE A 1 212 ? 7.409 14.617 11.088 1.00 78.06 212 ILE A N 1
ATOM 1725 C CA . ILE A 1 212 ? 6.548 13.857 10.182 1.00 78.06 212 ILE A CA 1
ATOM 1726 C C . ILE A 1 212 ? 5.449 13.154 10.982 1.00 78.06 212 ILE A C 1
ATOM 1728 O O . ILE A 1 212 ? 5.716 12.464 11.962 1.00 78.06 212 ILE A O 1
ATOM 1732 N N . LEU A 1 213 ? 4.197 13.343 10.557 1.00 75.94 213 LEU A N 1
ATOM 1733 C CA . LEU A 1 213 ? 3.024 12.811 11.256 1.00 75.94 213 LEU A CA 1
ATOM 1734 C C . LEU A 1 213 ? 2.679 11.371 10.846 1.00 75.94 213 LEU A C 1
ATOM 1736 O O . LEU A 1 213 ? 2.157 10.612 11.660 1.00 75.94 213 LEU A O 1
ATOM 1740 N N . GLY A 1 214 ? 2.922 11.016 9.584 1.00 83.06 214 GLY A N 1
ATOM 1741 C CA . GLY A 1 214 ? 2.597 9.715 9.008 1.00 83.06 214 GLY A CA 1
ATOM 1742 C C . GLY A 1 214 ? 3.768 8.737 8.966 1.00 83.06 214 GLY A C 1
ATOM 1743 O O . GLY A 1 214 ? 4.938 9.113 9.000 1.00 83.06 214 GLY A O 1
ATOM 1744 N N . HIS A 1 215 ? 3.446 7.456 8.816 1.00 90.88 215 HIS A N 1
ATOM 1745 C CA . HIS A 1 215 ? 4.418 6.383 8.648 1.00 90.88 215 HIS A CA 1
ATOM 1746 C C . HIS A 1 215 ? 4.572 6.003 7.177 1.00 90.88 215 HIS A C 1
ATOM 1748 O O . HIS A 1 215 ? 3.589 5.832 6.458 1.00 90.88 215 HIS A O 1
ATOM 1754 N N . PHE A 1 216 ? 5.815 5.839 6.735 1.00 97.25 216 PHE A N 1
ATOM 1755 C CA . PHE A 1 216 ? 6.133 5.306 5.415 1.00 97.25 216 PHE A CA 1
ATOM 1756 C C . PHE A 1 216 ? 6.505 3.834 5.544 1.00 97.25 216 PHE A C 1
ATOM 1758 O O . PHE A 1 216 ? 7.302 3.494 6.415 1.00 97.25 216 PHE A O 1
ATOM 1765 N N . VAL A 1 217 ? 5.940 2.984 4.689 1.00 97.44 217 VAL A N 1
ATOM 1766 C CA . VAL A 1 217 ? 6.247 1.553 4.639 1.00 97.44 217 VAL A CA 1
ATOM 1767 C C . VAL A 1 217 ? 6.625 1.179 3.217 1.00 97.44 217 VAL A C 1
ATOM 1769 O O . VAL A 1 217 ? 5.784 1.181 2.312 1.00 97.44 217 VAL A O 1
ATOM 1772 N N . PHE A 1 218 ? 7.894 0.840 3.020 1.00 98.19 218 PHE A N 1
ATOM 1773 C CA . PHE A 1 218 ? 8.387 0.362 1.738 1.00 98.19 218 PHE A CA 1
ATOM 1774 C C . PHE A 1 218 ? 8.248 -1.158 1.643 1.00 98.19 218 PHE A C 1
ATOM 1776 O O . PHE A 1 218 ? 8.841 -1.908 2.418 1.00 98.19 218 PHE A O 1
ATOM 1783 N N . LEU A 1 219 ? 7.486 -1.626 0.656 1.00 98.00 219 LEU A N 1
ATOM 1784 C CA . LEU A 1 219 ? 7.231 -3.043 0.429 1.00 98.00 219 LEU A CA 1
ATOM 1785 C C . LEU A 1 219 ? 8.013 -3.537 -0.792 1.00 98.00 219 LEU A C 1
ATOM 1787 O O . LEU A 1 219 ? 7.698 -3.216 -1.939 1.00 98.00 219 LEU A O 1
ATOM 1791 N N . ASN A 1 220 ? 9.035 -4.354 -0.545 1.00 96.00 220 ASN A N 1
ATOM 1792 C CA . ASN A 1 220 ? 9.843 -4.990 -1.584 1.00 96.00 220 ASN A CA 1
ATOM 1793 C C . ASN A 1 220 ? 10.141 -6.440 -1.202 1.00 96.00 220 ASN A C 1
ATOM 1795 O O . ASN A 1 220 ? 11.166 -6.718 -0.573 1.00 96.00 220 ASN A O 1
ATOM 1799 N N . ARG A 1 221 ? 9.215 -7.335 -1.570 1.00 97.12 221 ARG A N 1
ATOM 1800 C CA . ARG A 1 221 ? 9.122 -8.699 -1.030 1.00 97.12 221 ARG A CA 1
ATOM 1801 C C . ARG A 1 221 ? 9.051 -8.658 0.495 1.00 97.12 221 ARG A C 1
ATOM 1803 O O . ARG A 1 221 ? 9.846 -9.289 1.187 1.00 97.12 221 ARG A O 1
ATOM 1810 N N . ASP A 1 222 ? 8.117 -7.851 0.993 1.00 96.94 222 ASP A N 1
ATOM 1811 C CA . ASP A 1 222 ? 7.967 -7.569 2.416 1.00 96.94 222 ASP A CA 1
ATOM 1812 C C . ASP A 1 222 ? 6.521 -7.727 2.902 1.00 96.94 222 ASP A C 1
ATOM 1814 O O . ASP A 1 222 ? 5.571 -7.697 2.111 1.00 96.94 222 ASP A O 1
ATOM 1818 N N . ARG A 1 223 ? 6.373 -7.911 4.214 1.00 96.25 223 ARG A N 1
ATOM 1819 C CA . ARG A 1 223 ? 5.107 -8.125 4.917 1.00 96.25 223 ARG A CA 1
ATOM 1820 C C . ARG A 1 223 ? 4.913 -7.036 5.967 1.00 96.25 223 ARG A C 1
ATOM 1822 O O . ARG A 1 223 ? 5.793 -6.799 6.786 1.00 96.25 223 ARG A O 1
ATOM 1829 N N . PHE A 1 224 ? 3.720 -6.457 6.003 1.00 94.19 224 PHE A N 1
ATOM 1830 C CA . PHE A 1 224 ? 3.286 -5.544 7.050 1.00 94.19 224 PHE A CA 1
ATOM 1831 C C . PHE A 1 224 ? 1.963 -6.021 7.647 1.00 94.19 224 PHE A C 1
ATOM 1833 O O . PHE A 1 224 ? 0.957 -6.127 6.946 1.00 94.19 224 PHE A O 1
ATOM 1840 N N . ASP A 1 225 ? 1.953 -6.293 8.947 1.00 89.75 225 ASP A N 1
ATOM 1841 C CA . ASP A 1 225 ? 0.735 -6.669 9.659 1.00 89.75 225 ASP A CA 1
ATOM 1842 C C . ASP A 1 225 ? 0.025 -5.406 10.139 1.00 89.75 225 ASP A C 1
ATOM 1844 O O . ASP A 1 225 ? 0.511 -4.696 11.016 1.00 89.75 225 ASP A O 1
ATOM 1848 N N . ILE A 1 226 ? -1.126 -5.123 9.530 1.00 80.81 226 ILE A N 1
ATOM 1849 C CA . ILE A 1 226 ? -1.966 -3.979 9.882 1.00 80.81 226 ILE A CA 1
ATOM 1850 C C . ILE A 1 226 ? -2.677 -4.237 11.219 1.00 80.81 226 ILE A C 1
ATOM 1852 O O . ILE A 1 226 ? -2.734 -3.362 12.081 1.00 80.81 226 ILE A O 1
ATOM 1856 N N . SER A 1 227 ? -3.225 -5.441 11.389 1.00 79.00 227 SER A N 1
ATOM 1857 C CA . SER A 1 227 ? -3.838 -5.906 12.637 1.00 79.00 227 SER A CA 1
ATOM 1858 C C . SER A 1 227 ? -3.510 -7.380 12.861 1.00 79.00 227 SER A C 1
ATOM 1860 O O . SER A 1 227 ? -2.722 -7.962 12.119 1.00 79.00 227 SER A O 1
ATOM 1862 N N . THR A 1 228 ? -4.098 -8.015 13.875 1.00 77.56 228 THR A N 1
ATOM 1863 C CA . THR A 1 228 ? -3.997 -9.471 14.086 1.00 77.56 228 THR A CA 1
ATOM 1864 C C . THR A 1 228 ? -4.770 -10.288 13.046 1.00 77.56 228 THR A C 1
ATOM 1866 O O . THR A 1 228 ? -4.536 -11.491 12.940 1.00 77.56 228 THR A O 1
ATOM 1869 N N . ARG A 1 229 ? -5.654 -9.657 12.257 1.00 82.94 229 ARG A N 1
ATOM 1870 C CA . ARG A 1 229 ? -6.404 -10.304 11.171 1.00 82.94 229 ARG A CA 1
ATOM 1871 C C . ARG A 1 229 ? -6.001 -9.852 9.776 1.00 82.94 229 ARG A C 1
ATOM 1873 O O . ARG A 1 229 ? -6.135 -10.650 8.862 1.00 82.94 229 ARG A O 1
ATOM 1880 N N . LEU A 1 230 ? -5.477 -8.639 9.600 1.00 85.81 230 LEU A N 1
ATOM 1881 C CA . LEU A 1 230 ? -5.155 -8.113 8.272 1.00 85.81 230 LEU A CA 1
ATOM 1882 C C . LEU A 1 230 ? -3.649 -7.965 8.051 1.00 85.81 230 LEU A C 1
ATOM 1884 O O . LEU A 1 230 ? -2.963 -7.275 8.809 1.00 85.81 230 LEU A O 1
ATOM 1888 N N . THR A 1 231 ? -3.159 -8.554 6.965 1.00 93.00 231 THR A N 1
ATOM 1889 C CA . THR A 1 231 ? -1.767 -8.456 6.521 1.00 93.00 231 THR A CA 1
ATOM 1890 C C . THR A 1 231 ? -1.690 -7.883 5.109 1.00 93.00 231 THR A C 1
ATOM 1892 O O . THR A 1 231 ? -2.444 -8.270 4.219 1.00 93.00 231 THR A O 1
ATOM 1895 N N . VAL A 1 232 ? -0.728 -6.992 4.888 1.00 96.44 232 VAL A N 1
ATOM 1896 C CA . VAL A 1 232 ? -0.328 -6.506 3.567 1.00 96.44 232 VAL A CA 1
ATOM 1897 C C . VAL A 1 232 ? 0.984 -7.169 3.168 1.00 96.44 232 VAL A C 1
ATOM 1899 O O . VAL A 1 232 ? 1.962 -7.150 3.913 1.00 96.44 232 VAL A O 1
ATOM 1902 N N . LEU A 1 233 ? 1.018 -7.728 1.967 1.00 98.44 233 LEU A N 1
ATOM 1903 C CA . LEU A 1 233 ? 2.224 -8.176 1.281 1.00 98.44 233 LEU A CA 1
ATOM 1904 C C . LEU A 1 233 ? 2.501 -7.221 0.125 1.00 98.44 233 LEU A C 1
ATOM 1906 O O . LEU A 1 233 ? 1.560 -6.776 -0.531 1.00 98.44 233 LEU A O 1
ATOM 1910 N N . GLY A 1 234 ? 3.766 -6.937 -0.178 1.00 98.12 234 GLY A N 1
ATOM 1911 C CA . GLY A 1 234 ? 4.068 -6.169 -1.382 1.00 98.12 234 GLY A CA 1
ATOM 1912 C C . GLY A 1 234 ? 5.421 -6.443 -2.020 1.00 98.12 234 GLY A C 1
ATOM 1913 O O . GLY A 1 234 ? 6.435 -6.658 -1.352 1.00 98.12 234 GLY A O 1
ATOM 1914 N N . CYS A 1 235 ? 5.422 -6.425 -3.348 1.00 97.62 235 CYS A N 1
ATOM 1915 C CA . CYS A 1 235 ? 6.599 -6.506 -4.207 1.00 97.62 235 CYS A CA 1
ATOM 1916 C C . CYS A 1 235 ? 6.274 -5.897 -5.574 1.00 97.62 235 CYS A C 1
ATOM 1918 O O . CYS A 1 235 ? 5.111 -5.858 -5.958 1.00 97.62 235 CYS A O 1
ATOM 1920 N N . THR A 1 236 ? 7.280 -5.499 -6.355 1.00 97.19 236 THR A N 1
ATOM 1921 C CA . THR A 1 236 ? 7.061 -5.028 -7.737 1.00 97.19 236 THR A CA 1
ATOM 1922 C C . THR A 1 236 ? 6.291 -6.048 -8.580 1.00 97.19 236 THR A C 1
ATOM 1924 O O . THR A 1 236 ? 5.463 -5.656 -9.399 1.00 97.19 236 THR A O 1
ATOM 1927 N N . LEU A 1 237 ? 6.528 -7.343 -8.334 1.00 97.19 237 LEU A N 1
ATOM 1928 C CA . LEU A 1 237 ? 6.069 -8.450 -9.163 1.00 97.19 237 LEU A CA 1
ATOM 1929 C C . LEU A 1 237 ? 6.543 -8.237 -10.599 1.00 97.19 237 LEU A C 1
ATOM 1931 O O . LEU A 1 237 ? 5.760 -7.951 -11.490 1.00 97.19 237 LEU A O 1
ATOM 1935 N N . TRP A 1 238 ? 7.848 -8.342 -10.853 1.00 96.06 238 TRP A N 1
ATOM 1936 C CA . TRP A 1 238 ? 8.335 -8.423 -12.239 1.00 96.06 238 TRP A CA 1
ATOM 1937 C C . TRP A 1 238 ? 7.581 -9.530 -12.990 1.00 96.06 238 TRP A C 1
ATOM 1939 O O . TRP A 1 238 ? 7.072 -10.457 -12.364 1.00 96.06 238 TRP A O 1
ATOM 1949 N N . SER A 1 239 ? 7.439 -9.420 -14.305 1.00 93.19 239 SER A N 1
ATOM 1950 C CA . SER A 1 239 ? 6.566 -10.290 -15.106 1.00 93.19 239 SER A CA 1
ATOM 1951 C C . SER A 1 239 ? 7.324 -11.427 -15.810 1.00 93.19 239 SER A C 1
ATOM 1953 O O . SER A 1 239 ? 8.554 -11.441 -15.903 1.00 93.19 239 SER A O 1
ATOM 1955 N N . ALA A 1 240 ? 6.586 -12.425 -16.297 1.00 92.31 240 ALA A N 1
ATOM 1956 C CA . ALA A 1 240 ? 7.158 -13.517 -17.073 1.00 92.31 240 ALA A CA 1
ATOM 1957 C C . ALA A 1 240 ? 7.310 -13.080 -18.536 1.00 92.31 240 ALA A C 1
ATOM 1959 O O . ALA A 1 240 ? 6.320 -12.989 -19.258 1.00 92.31 240 ALA A O 1
ATOM 1960 N N . LEU A 1 241 ? 8.542 -12.828 -18.984 1.00 92.25 241 LEU A N 1
ATOM 1961 C CA . LEU A 1 241 ? 8.815 -12.494 -20.384 1.00 92.25 241 LEU A CA 1
ATOM 1962 C C . LEU A 1 241 ? 8.509 -13.682 -21.310 1.00 92.25 241 LEU A C 1
ATOM 1964 O O . LEU A 1 241 ? 8.909 -14.808 -21.014 1.00 92.25 241 LEU A O 1
ATOM 1968 N N . ASP A 1 242 ? 7.862 -13.430 -22.454 1.00 90.75 242 ASP A N 1
ATOM 1969 C CA . ASP A 1 242 ? 7.693 -14.445 -23.498 1.00 90.75 242 ASP A CA 1
ATOM 1970 C C . ASP A 1 242 ? 9.059 -14.742 -24.145 1.00 90.75 242 ASP A C 1
ATOM 1972 O O . ASP A 1 242 ? 9.636 -13.855 -24.790 1.00 90.75 242 ASP A O 1
ATOM 1976 N N . PRO A 1 243 ? 9.590 -15.974 -24.013 1.00 90.19 243 PRO A N 1
ATOM 1977 C CA . PRO A 1 243 ? 10.887 -16.333 -24.576 1.00 90.19 243 PRO A CA 1
ATOM 1978 C C . PRO A 1 243 ? 10.933 -16.181 -26.103 1.00 90.19 243 PRO A C 1
ATOM 1980 O O . PRO A 1 243 ? 12.000 -15.928 -26.658 1.00 90.19 243 PRO A O 1
ATOM 1983 N N . ASN A 1 244 ? 9.789 -16.282 -26.789 1.00 91.50 244 ASN A N 1
ATOM 1984 C CA . ASN A 1 244 ? 9.707 -16.147 -28.245 1.00 91.50 244 ASN A CA 1
ATOM 1985 C C . ASN A 1 244 ? 9.753 -14.686 -28.717 1.00 91.50 244 ASN A C 1
ATOM 1987 O O . ASN A 1 244 ? 9.903 -14.437 -29.910 1.00 91.50 244 ASN A O 1
ATOM 1991 N N . GLN A 1 245 ? 9.610 -13.724 -27.801 1.00 90.88 245 GLN A N 1
ATOM 1992 C CA . GLN A 1 245 ? 9.583 -12.290 -28.099 1.00 90.88 245 GLN A CA 1
ATOM 1993 C C . GLN A 1 245 ? 10.779 -11.540 -27.495 1.00 90.88 245 GLN A C 1
ATOM 1995 O O . GLN A 1 245 ? 10.788 -10.309 -27.499 1.00 90.88 245 GLN A O 1
ATOM 2000 N N . LEU A 1 246 ? 11.799 -12.243 -26.979 1.00 88.56 246 LEU A N 1
ATOM 2001 C CA . LEU A 1 246 ? 12.914 -11.625 -26.245 1.00 88.56 246 LEU A CA 1
ATOM 2002 C C . LEU A 1 246 ? 13.648 -10.541 -27.035 1.00 88.56 246 LEU A C 1
ATOM 2004 O O . LEU A 1 246 ? 13.998 -9.518 -26.448 1.00 88.56 246 LEU A O 1
ATOM 2008 N N . ASP A 1 247 ? 13.833 -10.706 -28.344 1.00 87.62 247 ASP A N 1
ATOM 2009 C CA . ASP A 1 247 ? 14.475 -9.686 -29.183 1.00 87.62 247 ASP A CA 1
ATOM 2010 C C . ASP A 1 247 ? 13.642 -8.395 -29.243 1.00 87.62 247 ASP A C 1
ATOM 2012 O O . ASP A 1 247 ? 14.154 -7.283 -29.065 1.00 87.62 247 ASP A O 1
ATOM 2016 N N . ALA A 1 248 ? 12.328 -8.536 -29.448 1.00 88.38 248 ALA A N 1
ATOM 2017 C CA . ALA A 1 248 ? 11.401 -7.411 -29.475 1.00 88.38 248 ALA A CA 1
ATOM 2018 C C . ALA A 1 248 ? 11.305 -6.741 -28.097 1.00 88.38 248 ALA A C 1
ATOM 2020 O O . ALA A 1 248 ? 11.344 -5.513 -28.017 1.00 88.38 248 ALA A O 1
ATOM 2021 N N . LEU A 1 249 ? 11.231 -7.531 -27.025 1.00 89.88 249 LEU A N 1
ATOM 2022 C CA . LEU A 1 249 ? 11.193 -7.063 -25.640 1.00 89.88 249 LEU A CA 1
ATOM 2023 C C . LEU A 1 249 ? 12.461 -6.288 -25.282 1.00 89.88 249 LEU A C 1
ATOM 2025 O O . LEU A 1 249 ? 12.366 -5.137 -24.865 1.00 89.88 249 LEU A O 1
ATOM 2029 N N . SER A 1 250 ? 13.635 -6.871 -25.526 1.00 88.06 250 SER A N 1
ATOM 2030 C CA . SER A 1 250 ? 14.935 -6.270 -25.194 1.00 88.06 250 SER A CA 1
ATOM 2031 C C . SER A 1 250 ? 15.170 -4.944 -25.917 1.00 88.06 250 SER A C 1
ATOM 2033 O O . SER A 1 250 ? 15.840 -4.060 -25.394 1.00 88.06 250 SER A O 1
ATOM 2035 N N . THR A 1 251 ? 14.590 -4.784 -27.110 1.00 86.81 251 THR A N 1
ATOM 2036 C CA . THR A 1 251 ? 14.733 -3.565 -27.917 1.00 86.81 251 THR A CA 1
ATOM 2037 C C . THR A 1 251 ? 13.678 -2.503 -27.590 1.00 86.81 251 THR A C 1
ATOM 2039 O O . THR A 1 251 ? 13.955 -1.307 -27.676 1.00 86.81 251 THR A O 1
ATOM 2042 N N . ARG A 1 252 ? 12.439 -2.907 -27.275 1.00 88.50 252 ARG A N 1
ATOM 2043 C CA . ARG A 1 252 ? 11.283 -1.992 -27.181 1.00 88.50 252 ARG A CA 1
ATOM 2044 C C . ARG A 1 252 ? 10.910 -1.612 -25.753 1.00 88.50 252 ARG A C 1
ATOM 2046 O O . ARG A 1 252 ? 10.339 -0.539 -25.553 1.00 88.50 252 ARG A O 1
ATOM 2053 N N . VAL A 1 253 ? 11.200 -2.465 -24.772 1.00 89.88 253 VAL A N 1
ATOM 2054 C CA . VAL A 1 253 ? 10.949 -2.165 -23.360 1.00 89.88 253 VAL A CA 1
ATOM 2055 C C . VAL A 1 253 ? 12.035 -1.208 -22.881 1.00 89.88 253 VAL A C 1
ATOM 2057 O O . VAL A 1 253 ? 13.218 -1.541 -22.848 1.00 89.88 253 VAL A O 1
ATOM 2060 N N . LYS A 1 254 ? 11.625 0.014 -22.527 1.00 92.12 254 LYS A N 1
ATOM 2061 C CA . LYS A 1 254 ? 12.550 1.101 -22.168 1.00 92.12 254 LYS A CA 1
ATOM 2062 C C . LYS A 1 254 ? 13.386 0.785 -20.932 1.00 92.12 254 LYS A C 1
ATOM 2064 O O . LYS A 1 254 ? 14.476 1.334 -20.798 1.00 92.12 254 LYS A O 1
ATOM 2069 N N . ASP A 1 255 ? 12.892 -0.093 -20.067 1.00 92.25 255 ASP A N 1
ATOM 2070 C CA . ASP A 1 255 ? 13.521 -0.451 -18.798 1.00 92.25 255 ASP A CA 1
ATOM 2071 C C . ASP A 1 255 ? 14.950 -0.967 -18.995 1.00 92.25 255 ASP A C 1
ATOM 2073 O O . ASP A 1 255 ? 15.855 -0.519 -18.296 1.00 92.25 255 ASP A O 1
ATOM 2077 N N . PHE A 1 256 ? 15.190 -1.799 -20.016 1.00 91.88 256 PHE A N 1
ATOM 2078 C CA . PHE A 1 256 ? 16.522 -2.336 -20.335 1.00 91.88 256 PHE A CA 1
ATOM 2079 C C . PHE A 1 256 ? 17.538 -1.265 -20.755 1.00 91.88 256 PHE A C 1
ATOM 2081 O O . PHE A 1 256 ? 18.742 -1.455 -20.622 1.00 91.88 256 PHE A O 1
ATOM 2088 N N . GLY A 1 257 ? 17.064 -0.124 -21.263 1.00 91.56 257 GLY A N 1
ATOM 2089 C CA . GLY A 1 257 ? 17.915 1.013 -21.617 1.00 91.56 257 GLY A CA 1
ATOM 2090 C C . GLY A 1 257 ? 18.010 2.084 -20.530 1.00 91.56 257 GLY A C 1
ATOM 2091 O O . GLY A 1 257 ? 18.863 2.966 -20.626 1.00 91.56 257 GLY A O 1
ATOM 2092 N N . ARG A 1 258 ? 17.122 2.060 -19.528 1.00 94.19 258 ARG A N 1
ATOM 2093 C CA . ARG A 1 258 ? 16.995 3.123 -18.519 1.00 94.19 258 ARG A CA 1
ATOM 2094 C C . ARG A 1 258 ? 17.419 2.701 -17.122 1.00 94.19 258 ARG A C 1
ATOM 2096 O O . ARG A 1 258 ? 17.827 3.567 -16.355 1.00 94.19 258 ARG A O 1
ATOM 2103 N N . ILE A 1 259 ? 17.352 1.417 -16.794 1.00 94.25 259 ILE A N 1
ATOM 2104 C CA . ILE A 1 259 ? 17.825 0.876 -15.519 1.00 94.25 259 ILE A CA 1
ATOM 2105 C C . ILE A 1 259 ? 19.268 0.401 -15.708 1.00 94.25 259 ILE A C 1
ATOM 2107 O O . ILE A 1 259 ? 19.591 -0.344 -16.634 1.00 94.25 259 ILE A O 1
ATOM 2111 N N . GLN A 1 260 ? 20.167 0.845 -14.834 1.00 91.88 260 GLN A N 1
ATOM 2112 C CA . GLN A 1 260 ? 21.588 0.546 -14.950 1.00 91.88 260 GLN A CA 1
ATOM 2113 C C . GLN A 1 260 ? 21.866 -0.944 -14.725 1.00 91.88 260 GLN A C 1
ATOM 2115 O O . GLN A 1 260 ? 21.554 -1.502 -13.672 1.00 91.88 260 GLN A O 1
ATOM 2120 N N . GLY A 1 261 ? 22.524 -1.577 -15.701 1.00 87.81 261 GLY A N 1
ATOM 2121 C CA . GLY A 1 261 ? 22.914 -2.987 -15.620 1.00 87.81 261 GLY A CA 1
ATOM 2122 C C . GLY A 1 261 ? 21.732 -3.958 -15.628 1.00 87.81 261 GLY A C 1
ATOM 2123 O O . GLY A 1 261 ? 21.861 -5.053 -15.089 1.00 87.81 261 GLY A O 1
ATOM 2124 N N . PHE A 1 262 ? 20.596 -3.548 -16.193 1.00 92.56 262 PHE A N 1
ATOM 2125 C CA . PHE A 1 262 ? 19.372 -4.334 -16.234 1.00 92.56 262 PHE A CA 1
ATOM 2126 C C . PHE A 1 262 ? 19.149 -4.944 -17.617 1.00 92.56 262 PHE A C 1
ATOM 2128 O O . PHE A 1 262 ? 19.097 -4.239 -18.621 1.00 92.56 262 PHE A O 1
ATOM 2135 N N . ASP A 1 263 ? 19.001 -6.262 -17.660 1.00 91.38 263 ASP A N 1
ATOM 2136 C CA . ASP A 1 263 ? 18.768 -7.042 -18.872 1.00 91.38 263 ASP A CA 1
ATOM 2137 C C . ASP A 1 263 ? 17.630 -8.054 -18.665 1.00 91.38 263 ASP A C 1
ATOM 2139 O O . ASP A 1 263 ? 17.074 -8.185 -17.569 1.00 91.38 263 ASP A O 1
ATOM 2143 N N . SER A 1 264 ? 17.266 -8.786 -19.720 1.00 92.06 264 SER A N 1
ATOM 2144 C CA . SER A 1 264 ? 16.204 -9.798 -19.667 1.00 92.06 264 SER A CA 1
ATOM 2145 C C . SER A 1 264 ? 16.487 -10.895 -18.635 1.00 92.06 264 SER A C 1
ATOM 2147 O O . SER A 1 264 ? 15.565 -11.381 -17.985 1.00 92.06 264 SER A O 1
ATOM 2149 N N . THR A 1 265 ? 17.757 -11.260 -18.439 1.00 91.50 265 THR A N 1
ATOM 2150 C CA . THR A 1 265 ? 18.177 -12.247 -17.433 1.00 91.50 265 THR A CA 1
ATOM 2151 C C . THR A 1 265 ? 17.866 -11.753 -16.024 1.00 91.50 265 THR A C 1
ATOM 2153 O O . THR A 1 265 ? 17.290 -12.476 -15.209 1.00 91.50 265 THR A O 1
ATOM 2156 N N . THR A 1 266 ? 18.210 -10.499 -15.738 1.00 92.25 266 THR A N 1
ATOM 2157 C CA . THR A 1 266 ? 17.947 -9.849 -14.455 1.00 92.25 266 THR A CA 1
ATOM 2158 C C . THR A 1 266 ? 16.448 -9.694 -14.226 1.00 92.25 266 THR A C 1
ATOM 2160 O O . THR A 1 266 ? 15.966 -10.026 -13.144 1.00 92.25 266 THR A O 1
ATOM 2163 N N . PHE A 1 267 ? 15.701 -9.275 -15.250 1.00 94.38 267 PHE A N 1
ATOM 2164 C CA . PHE A 1 267 ? 14.241 -9.166 -15.224 1.00 94.38 267 PHE A CA 1
ATOM 2165 C C . PHE A 1 267 ? 13.586 -10.500 -14.840 1.00 94.38 267 PHE A C 1
ATOM 2167 O O . PHE A 1 267 ? 12.824 -10.566 -13.874 1.00 94.38 267 PHE A O 1
ATOM 2174 N N . VAL A 1 268 ? 13.936 -11.586 -15.539 1.00 93.31 268 VAL A N 1
ATOM 2175 C CA . VAL A 1 268 ? 13.418 -12.935 -15.260 1.00 93.31 268 VAL A CA 1
ATOM 2176 C C . VAL A 1 268 ? 13.817 -13.402 -13.858 1.00 93.31 268 VAL A C 1
ATOM 2178 O O . VAL A 1 268 ? 12.993 -13.971 -13.143 1.00 93.31 268 VAL A O 1
ATOM 2181 N N . SER A 1 269 ? 15.050 -13.128 -13.422 1.00 94.94 269 SER A N 1
ATOM 2182 C CA . SER A 1 269 ? 15.502 -13.479 -12.070 1.00 94.94 269 SER A CA 1
ATOM 2183 C C . SER A 1 269 ? 14.703 -12.757 -10.982 1.00 94.94 269 SER A C 1
ATOM 2185 O O . SER A 1 269 ? 14.371 -13.363 -9.962 1.00 94.94 269 SER A O 1
ATOM 2187 N N . LEU A 1 270 ? 14.384 -11.474 -11.175 1.00 95.44 270 LEU A N 1
ATOM 2188 C CA . LEU A 1 270 ? 13.552 -10.721 -10.237 1.00 95.44 270 LEU A CA 1
ATOM 2189 C C . LEU A 1 270 ? 12.117 -11.254 -10.206 1.00 95.44 270 LEU A C 1
ATOM 2191 O O . LEU A 1 270 ? 11.591 -11.456 -9.114 1.00 95.44 270 LEU A O 1
ATOM 2195 N N . HIS A 1 271 ? 11.533 -11.574 -11.366 1.00 95.94 271 HIS A N 1
ATOM 2196 C CA . HIS A 1 271 ? 10.205 -12.190 -11.451 1.00 95.94 271 HIS A CA 1
ATOM 2197 C C . HIS A 1 271 ? 10.142 -13.495 -10.650 1.00 95.94 271 HIS A C 1
ATOM 2199 O O . HIS A 1 271 ? 9.267 -13.673 -9.803 1.00 95.94 271 HIS A O 1
ATOM 2205 N N . GLN A 1 272 ? 11.113 -14.387 -10.856 1.00 95.69 272 GLN A N 1
ATOM 2206 C CA . GLN A 1 272 ? 11.181 -15.665 -10.146 1.00 95.69 272 GLN A CA 1
ATOM 2207 C C . GLN A 1 272 ? 11.297 -15.481 -8.628 1.00 95.69 272 GLN A C 1
ATOM 2209 O O . GLN A 1 272 ? 10.651 -16.205 -7.873 1.00 95.69 272 GLN A O 1
ATOM 2214 N N . LYS A 1 273 ? 12.087 -14.500 -8.170 1.00 96.38 273 LYS A N 1
ATOM 2215 C CA . LYS A 1 273 ? 12.216 -14.176 -6.740 1.00 96.38 273 LYS A CA 1
ATOM 2216 C C . LYS A 1 273 ? 10.915 -13.635 -6.151 1.00 96.38 273 LYS A C 1
ATOM 2218 O O . LYS A 1 273 ? 10.575 -14.012 -5.033 1.00 96.38 273 LYS A O 1
ATOM 2223 N N . ASP A 1 274 ? 10.207 -12.773 -6.879 1.00 96.88 274 ASP A N 1
ATOM 2224 C CA . ASP A 1 274 ? 8.923 -12.216 -6.441 1.00 96.88 274 ASP A CA 1
ATOM 2225 C C . ASP A 1 274 ? 7.862 -13.313 -6.304 1.00 96.88 274 ASP A C 1
ATOM 2227 O O . ASP A 1 274 ? 7.228 -13.424 -5.255 1.00 96.88 274 ASP A O 1
ATOM 2231 N N . VAL A 1 275 ? 7.723 -14.173 -7.320 1.00 95.50 275 VAL A N 1
ATOM 2232 C CA . VAL A 1 275 ? 6.762 -15.289 -7.308 1.00 95.50 275 VAL A CA 1
ATOM 2233 C C . VAL A 1 275 ? 7.082 -16.289 -6.203 1.00 95.50 275 VAL A C 1
ATOM 2235 O O . VAL A 1 275 ? 6.183 -16.654 -5.449 1.00 95.50 275 VAL A O 1
ATOM 2238 N N . ALA A 1 276 ? 8.345 -16.705 -6.071 1.00 94.44 276 ALA A N 1
ATOM 2239 C CA . ALA A 1 276 ? 8.745 -17.659 -5.040 1.00 94.44 276 ALA A CA 1
ATOM 2240 C C . ALA A 1 276 ? 8.454 -17.121 -3.631 1.00 94.44 276 ALA A C 1
ATOM 2242 O O . ALA A 1 276 ? 7.861 -17.822 -2.813 1.00 94.44 276 ALA A O 1
ATOM 2243 N N . TRP A 1 277 ? 8.807 -15.857 -3.368 1.00 97.44 277 TRP A N 1
ATOM 2244 C CA . TRP A 1 277 ? 8.547 -15.220 -2.079 1.00 97.44 277 TRP A CA 1
ATOM 2245 C C . TRP A 1 277 ? 7.048 -15.090 -1.777 1.00 97.44 277 TRP A C 1
ATOM 2247 O O . TRP A 1 277 ? 6.628 -15.392 -0.655 1.00 97.44 277 TRP A O 1
ATOM 2257 N N . LEU A 1 278 ? 6.238 -14.670 -2.759 1.00 95.62 278 LEU A N 1
ATOM 2258 C CA . LEU A 1 278 ? 4.784 -14.568 -2.604 1.00 95.62 278 LEU A CA 1
ATOM 2259 C C . LEU A 1 278 ? 4.162 -15.936 -2.315 1.00 95.62 278 LEU A C 1
ATOM 2261 O O . LEU A 1 278 ? 3.421 -16.067 -1.345 1.00 95.62 278 LEU A O 1
ATOM 2265 N N . GLN A 1 279 ? 4.486 -16.955 -3.116 1.00 92.50 279 GLN A N 1
ATOM 2266 C CA . GLN A 1 279 ? 3.955 -18.311 -2.951 1.00 92.50 279 GLN A CA 1
ATOM 2267 C C . GLN A 1 279 ? 4.309 -18.892 -1.582 1.00 92.50 279 GLN A C 1
ATOM 2269 O O . GLN A 1 279 ? 3.433 -19.404 -0.886 1.00 92.50 279 GLN A O 1
ATOM 2274 N N . GLU A 1 280 ? 5.571 -18.775 -1.166 1.00 92.81 280 GLU A N 1
ATOM 2275 C CA . GLU A 1 280 ? 6.020 -19.256 0.140 1.00 92.81 280 GLU A CA 1
ATOM 2276 C C . GLU A 1 280 ? 5.326 -18.508 1.286 1.00 92.81 280 GLU A C 1
ATOM 2278 O O . GLU A 1 280 ? 4.861 -19.124 2.249 1.00 92.81 280 GLU A O 1
ATOM 2283 N N . THR A 1 281 ? 5.224 -17.181 1.186 1.00 95.06 281 THR A N 1
ATOM 2284 C CA . THR A 1 281 ? 4.644 -16.344 2.242 1.00 95.06 281 THR A CA 1
ATOM 2285 C C . THR A 1 281 ? 3.144 -16.563 2.379 1.00 95.06 281 THR A C 1
ATOM 2287 O O . THR A 1 281 ? 2.666 -16.725 3.502 1.00 95.06 281 THR A O 1
ATOM 2290 N N . VAL A 1 282 ? 2.408 -16.632 1.268 1.00 93.69 282 VAL A N 1
ATOM 2291 C CA . VAL A 1 282 ? 0.973 -16.940 1.274 1.00 93.69 282 VAL A CA 1
ATOM 2292 C C . VAL A 1 282 ? 0.739 -18.348 1.816 1.00 93.69 282 VAL A C 1
ATOM 2294 O O . VAL A 1 282 ? -0.057 -18.505 2.734 1.00 93.69 282 VAL A O 1
ATOM 2297 N N . ALA A 1 283 ? 1.487 -19.357 1.352 1.00 90.62 283 ALA A N 1
ATOM 2298 C CA . ALA A 1 283 ? 1.354 -20.725 1.858 1.00 90.62 283 ALA A CA 1
ATOM 2299 C C . ALA A 1 283 ? 1.639 -20.827 3.366 1.00 90.62 283 ALA A C 1
ATOM 2301 O O . ALA A 1 283 ? 0.980 -21.590 4.073 1.00 90.62 283 ALA A O 1
ATOM 2302 N N . ARG A 1 284 ? 2.606 -20.051 3.874 1.00 93.44 284 ARG A N 1
ATOM 2303 C CA . ARG A 1 284 ? 2.895 -19.954 5.309 1.00 93.44 284 ARG A CA 1
ATOM 2304 C C . ARG A 1 284 ? 1.728 -19.333 6.077 1.00 93.44 284 ARG A C 1
ATOM 2306 O O . ARG A 1 284 ? 1.291 -19.934 7.049 1.00 93.44 284 ARG A O 1
ATOM 2313 N N . ILE A 1 285 ? 1.199 -18.194 5.624 1.00 92.06 285 ILE A N 1
ATOM 2314 C CA . ILE A 1 285 ? 0.050 -17.530 6.266 1.00 92.06 285 ILE A CA 1
ATOM 2315 C C . ILE A 1 285 ? -1.170 -18.454 6.268 1.00 92.06 285 ILE A C 1
ATOM 2317 O O . ILE A 1 285 ? -1.763 -18.669 7.316 1.00 92.06 285 ILE A O 1
ATOM 2321 N N . SER A 1 286 ? -1.506 -19.077 5.136 1.00 89.50 286 SER A N 1
ATOM 2322 C CA . SER A 1 286 ? -2.657 -19.983 5.047 1.00 89.50 286 SER A CA 1
ATOM 2323 C C . SER A 1 286 ? -2.552 -21.186 5.987 1.00 89.50 286 SER A C 1
ATOM 2325 O O . SER A 1 286 ? -3.570 -21.671 6.473 1.00 89.50 286 SER A O 1
ATOM 2327 N N . ARG A 1 287 ? -1.336 -21.686 6.237 1.00 92.06 287 ARG A N 1
ATOM 2328 C CA . ARG A 1 287 ? -1.102 -22.829 7.126 1.00 92.06 287 ARG A CA 1
ATOM 2329 C C . ARG A 1 287 ? -1.083 -22.429 8.601 1.00 92.06 287 ARG A C 1
ATOM 2331 O O . ARG A 1 287 ? -1.678 -23.125 9.418 1.00 92.06 287 ARG A O 1
ATOM 2338 N N . ASP A 1 288 ? -0.375 -21.353 8.931 1.00 95.38 288 ASP A N 1
ATOM 2339 C CA . ASP A 1 288 ? -0.041 -21.007 10.316 1.00 95.38 288 ASP A CA 1
ATOM 2340 C C . ASP A 1 288 ? -1.035 -19.986 10.914 1.00 95.38 288 ASP A C 1
ATOM 2342 O O . ASP A 1 288 ? -1.175 -19.888 12.132 1.00 95.38 288 ASP A O 1
ATOM 2346 N N . GLU A 1 289 ? -1.753 -19.239 10.068 1.00 93.06 289 GLU A N 1
ATOM 2347 C CA . GLU A 1 289 ? -2.630 -18.118 10.428 1.00 93.06 289 GLU A CA 1
ATOM 2348 C C . GLU A 1 289 ? -3.934 -18.141 9.586 1.00 93.06 289 GLU A C 1
ATOM 2350 O O . GLU A 1 289 ? -4.237 -17.183 8.877 1.00 93.06 289 GLU A O 1
ATOM 2355 N N . PRO A 1 290 ? -4.739 -19.221 9.627 1.00 88.56 290 PRO A N 1
ATOM 2356 C CA . PRO A 1 290 ? -5.812 -19.474 8.651 1.00 88.56 290 PRO A CA 1
ATOM 2357 C C . PRO A 1 290 ? -6.971 -18.465 8.675 1.00 88.56 290 PRO A C 1
ATOM 2359 O O . PRO A 1 290 ? -7.768 -18.429 7.745 1.00 88.56 290 PRO A O 1
ATOM 2362 N N . SER A 1 291 ? -7.085 -17.655 9.730 1.00 86.31 291 SER A N 1
ATOM 2363 C CA . SER A 1 291 ? -8.075 -16.576 9.843 1.00 86.31 291 SER A CA 1
ATOM 2364 C C . SER A 1 291 ? -7.539 -15.209 9.404 1.00 86.31 291 SER A C 1
ATOM 2366 O O . SER A 1 291 ? -8.150 -14.193 9.733 1.00 86.31 291 SER A O 1
ATOM 2368 N N . ARG A 1 292 ? -6.349 -15.164 8.792 1.00 88.06 292 ARG A N 1
ATOM 2369 C CA . ARG A 1 292 ? -5.682 -13.936 8.357 1.00 88.06 292 ARG A CA 1
ATOM 2370 C C . ARG A 1 292 ? -6.110 -13.585 6.934 1.00 88.06 292 ARG A C 1
ATOM 2372 O O . ARG A 1 292 ? -5.871 -14.352 6.003 1.00 88.06 292 ARG A O 1
ATOM 2379 N N . ASP A 1 293 ? -6.660 -12.392 6.769 1.00 89.06 293 ASP A N 1
ATOM 2380 C CA . ASP A 1 293 ? -6.895 -11.780 5.469 1.00 89.06 293 ASP A CA 1
ATOM 2381 C C . ASP A 1 293 ? -5.601 -11.183 4.915 1.00 89.06 293 ASP A C 1
ATOM 2383 O O . ASP A 1 293 ? -4.811 -10.557 5.633 1.00 89.06 293 ASP A O 1
ATOM 2387 N N . VAL A 1 294 ? -5.395 -11.355 3.610 1.00 92.69 294 VAL A N 1
ATOM 2388 C CA . VAL A 1 294 ? -4.184 -10.910 2.918 1.00 92.69 294 VAL A CA 1
ATOM 2389 C C . VAL A 1 294 ? -4.540 -9.950 1.790 1.00 92.69 294 VAL A C 1
ATOM 2391 O O . VAL A 1 294 ? -5.290 -10.284 0.874 1.00 92.69 294 VAL A O 1
ATOM 2394 N N . ILE A 1 295 ? -3.941 -8.764 1.829 1.00 95.00 295 ILE A N 1
ATOM 2395 C CA . ILE A 1 295 ? -3.897 -7.820 0.714 1.00 95.00 295 ILE A CA 1
ATOM 2396 C C . ILE A 1 295 ? -2.525 -7.949 0.058 1.00 95.00 295 ILE A C 1
ATOM 2398 O O . ILE A 1 295 ? -1.506 -7.914 0.744 1.00 95.00 295 ILE A O 1
ATOM 2402 N N . ILE A 1 296 ? -2.485 -8.073 -1.267 1.00 97.06 296 ILE A N 1
ATOM 2403 C CA . ILE A 1 296 ? -1.232 -8.134 -2.024 1.00 97.06 296 ILE A CA 1
ATOM 2404 C C . ILE A 1 296 ? -1.134 -6.894 -2.913 1.00 97.06 296 ILE A C 1
ATOM 2406 O O . ILE A 1 296 ? -1.996 -6.652 -3.757 1.00 97.06 296 ILE A O 1
ATOM 2410 N N . PHE A 1 297 ? -0.079 -6.112 -2.711 1.00 98.00 297 PHE A N 1
ATOM 2411 C CA . PHE A 1 297 ? 0.257 -4.926 -3.485 1.00 98.00 297 PHE A CA 1
ATOM 2412 C C . PHE A 1 297 ? 1.368 -5.230 -4.488 1.00 98.00 297 PHE A C 1
ATOM 2414 O O . PHE A 1 297 ? 2.463 -5.659 -4.124 1.00 98.00 297 PHE A O 1
ATOM 2421 N N . THR A 1 298 ? 1.078 -4.987 -5.762 1.00 97.62 298 THR A N 1
ATOM 2422 C CA . THR A 1 298 ? 1.974 -5.268 -6.888 1.00 97.62 298 THR A CA 1
ATOM 2423 C C . THR A 1 298 ? 1.912 -4.155 -7.913 1.00 97.62 298 THR A C 1
ATOM 2425 O O . THR A 1 298 ? 0.842 -3.574 -8.095 1.00 97.62 298 THR A O 1
ATOM 2428 N N . HIS A 1 299 ? 3.028 -3.901 -8.599 1.00 96.62 299 HIS A N 1
ATOM 2429 C CA . HIS A 1 299 ? 3.047 -2.987 -9.741 1.00 96.62 299 HIS A CA 1
ATOM 2430 C C . HIS A 1 299 ? 2.543 -3.685 -11.004 1.00 96.62 299 HIS A C 1
ATOM 2432 O O . HIS A 1 299 ? 1.481 -3.341 -11.522 1.00 96.62 299 HIS A O 1
ATOM 2438 N N . HIS A 1 300 ? 3.246 -4.721 -11.479 1.00 94.69 300 HIS A N 1
ATOM 2439 C CA . HIS A 1 300 ? 2.751 -5.463 -12.638 1.00 94.69 300 HIS A CA 1
ATOM 2440 C C . HIS A 1 300 ? 1.601 -6.385 -12.249 1.00 94.69 300 HIS A C 1
ATOM 2442 O O . HIS A 1 300 ? 1.526 -6.911 -11.135 1.00 94.69 300 HIS A O 1
ATOM 2448 N N . ALA A 1 301 ? 0.699 -6.600 -13.202 1.00 90.94 301 ALA A N 1
ATOM 2449 C CA . ALA A 1 301 ? -0.522 -7.335 -12.938 1.00 90.94 301 ALA A CA 1
ATOM 2450 C C . ALA A 1 301 ? -0.252 -8.847 -12.742 1.00 90.94 301 ALA A C 1
ATOM 2452 O O . ALA A 1 301 ? 0.460 -9.452 -13.550 1.00 90.94 301 ALA A O 1
ATOM 2453 N N . PRO A 1 302 ? -0.871 -9.490 -11.729 1.00 90.19 302 PRO A N 1
ATOM 2454 C CA . PRO A 1 302 ? -0.764 -10.934 -11.474 1.00 90.19 302 PRO A CA 1
ATOM 2455 C C . PRO A 1 302 ? -1.666 -11.790 -12.385 1.00 90.19 302 PRO A C 1
ATOM 2457 O O . PRO A 1 302 ? -1.769 -13.005 -12.221 1.00 90.19 302 PRO A O 1
ATOM 2460 N N . THR A 1 303 ? -2.356 -11.155 -13.328 1.00 85.56 303 THR A N 1
ATOM 2461 C CA . THR A 1 303 ? -3.087 -11.782 -14.433 1.00 85.56 303 THR A CA 1
ATOM 2462 C C . THR A 1 303 ? -2.940 -10.869 -15.636 1.00 85.56 303 THR A C 1
ATOM 2464 O O . THR A 1 303 ? -2.868 -9.652 -15.470 1.00 85.56 303 THR A O 1
ATOM 2467 N N . SER A 1 304 ? -2.890 -11.443 -16.830 1.00 77.19 304 SER A N 1
ATOM 2468 C CA . SER A 1 304 ? -2.874 -10.722 -18.110 1.00 77.19 304 SER A CA 1
ATOM 2469 C C . SER A 1 304 ? -4.281 -10.413 -18.620 1.00 77.19 304 SER A C 1
ATOM 2471 O O . SER A 1 304 ? -4.516 -9.413 -19.294 1.00 77.19 304 SER A O 1
ATOM 2473 N N . ASN A 1 305 ? -5.233 -11.270 -18.266 1.00 70.62 305 ASN A N 1
ATOM 2474 C CA . ASN A 1 305 ? -6.614 -11.169 -18.698 1.00 70.62 305 ASN A CA 1
ATOM 2475 C C . ASN A 1 305 ? -7.367 -10.139 -17.831 1.00 70.62 305 ASN A C 1
ATOM 2477 O O . ASN A 1 305 ? -7.352 -10.245 -16.603 1.00 70.62 305 ASN A O 1
ATOM 2481 N N . GLY A 1 306 ? -8.024 -9.156 -18.458 1.00 67.06 306 GLY A N 1
ATOM 2482 C CA . GLY A 1 306 ? -8.881 -8.164 -17.791 1.00 67.06 306 GLY A CA 1
ATOM 2483 C C . GLY A 1 306 ? -8.150 -7.053 -17.021 1.00 67.06 306 GLY A C 1
ATOM 2484 O O . GLY A 1 306 ? -8.800 -6.231 -16.375 1.00 67.06 306 GLY A O 1
ATOM 2485 N N . THR A 1 307 ? -6.818 -7.015 -17.079 1.00 69.62 307 THR A N 1
ATOM 2486 C CA . THR A 1 307 ? -5.950 -6.052 -16.369 1.00 69.62 307 THR A CA 1
ATOM 2487 C C . THR A 1 307 ? -5.164 -5.135 -17.302 1.00 69.62 307 THR A C 1
ATOM 2489 O O . THR A 1 307 ? -4.627 -4.126 -16.846 1.00 69.62 307 THR A O 1
ATOM 2492 N N . ALA A 1 308 ? -5.123 -5.450 -18.598 1.00 67.38 308 ALA A N 1
ATOM 2493 C CA . ALA A 1 308 ? -4.586 -4.586 -19.637 1.00 67.38 308 ALA A CA 1
ATOM 2494 C C . ALA A 1 308 ? -5.719 -3.873 -20.393 1.00 67.38 308 ALA A C 1
ATOM 2496 O O . ALA A 1 308 ? -6.829 -4.385 -20.523 1.00 67.38 308 ALA A O 1
ATOM 2497 N N . ASP A 1 309 ? -5.433 -2.678 -20.915 1.00 68.38 309 ASP A N 1
ATOM 2498 C CA . ASP A 1 309 ? -6.294 -2.054 -21.925 1.00 68.38 309 ASP A CA 1
ATOM 2499 C C . ASP A 1 309 ? -6.300 -2.968 -23.170 1.00 68.38 309 ASP A C 1
ATOM 2501 O O . ASP A 1 309 ? -5.207 -3.329 -23.623 1.00 68.38 309 ASP A O 1
ATOM 2505 N N . PRO A 1 310 ? -7.471 -3.325 -23.739 1.00 70.06 310 PRO A N 1
ATOM 2506 C CA . PRO A 1 310 ? -7.572 -4.252 -24.870 1.00 70.06 310 PRO A CA 1
ATOM 2507 C C . PRO A 1 310 ? -6.657 -3.912 -26.052 1.00 70.06 310 PRO A C 1
ATOM 2509 O O . PRO A 1 310 ? -6.203 -4.799 -26.768 1.00 70.06 310 PRO A O 1
ATOM 2512 N N . LYS A 1 311 ? -6.310 -2.633 -26.254 1.00 69.56 311 LYS A N 1
ATOM 2513 C CA . LYS A 1 311 ? -5.389 -2.226 -27.332 1.00 69.56 311 LYS A CA 1
ATOM 2514 C C . LYS A 1 311 ? -3.948 -2.725 -27.145 1.00 69.56 311 LYS A C 1
ATOM 2516 O O . LYS A 1 311 ? -3.175 -2.736 -28.103 1.00 69.56 311 LYS A O 1
ATOM 2521 N N . PHE A 1 312 ? -3.574 -3.082 -25.918 1.00 73.25 312 PHE A N 1
ATOM 2522 C CA . PHE A 1 312 ? -2.263 -3.620 -25.562 1.00 73.25 312 PHE A CA 1
ATOM 2523 C C . PHE A 1 312 ? -2.274 -5.141 -25.392 1.00 73.25 312 PHE A C 1
ATOM 2525 O O . PHE A 1 312 ? -1.227 -5.714 -25.090 1.00 73.25 312 PHE A O 1
ATOM 2532 N N . GLU A 1 313 ? -3.410 -5.809 -25.591 1.00 71.19 313 GLU A N 1
ATOM 2533 C CA . GLU A 1 313 ? -3.457 -7.269 -25.621 1.00 71.19 313 GLU A CA 1
ATOM 2534 C C . GLU A 1 313 ? -2.727 -7.806 -26.861 1.00 71.19 313 GLU A C 1
ATOM 2536 O O . GLU A 1 313 ? -2.748 -7.201 -27.934 1.00 71.19 313 GLU A O 1
ATOM 2541 N N . ALA A 1 314 ? -2.043 -8.944 -26.695 1.00 72.00 314 ALA A N 1
ATOM 2542 C CA . ALA A 1 314 ? -1.309 -9.649 -27.753 1.00 72.00 314 ALA A CA 1
ATOM 2543 C C . ALA A 1 314 ? -0.236 -8.824 -28.506 1.00 72.00 314 ALA A C 1
ATOM 2545 O O . ALA A 1 314 ? 0.177 -9.195 -29.606 1.00 72.00 314 ALA A O 1
ATOM 2546 N N . GLN A 1 315 ? 0.256 -7.726 -27.925 1.00 80.06 315 GLN A N 1
ATOM 2547 C CA . GLN A 1 315 ? 1.414 -7.010 -28.454 1.00 80.06 315 GLN A CA 1
ATOM 2548 C C . GLN A 1 315 ? 2.707 -7.783 -28.136 1.00 80.06 315 GLN A C 1
ATOM 2550 O O . GLN A 1 315 ? 2.800 -8.423 -27.087 1.00 80.06 315 GLN A O 1
ATOM 2555 N N . PRO A 1 316 ? 3.765 -7.662 -28.962 1.00 81.50 316 PRO A N 1
ATOM 2556 C CA . PRO A 1 316 ? 5.054 -8.312 -28.696 1.00 81.50 316 PRO A CA 1
ATOM 2557 C C . PRO A 1 316 ? 5.679 -7.957 -27.337 1.00 81.50 316 PRO A C 1
ATOM 2559 O O . PRO A 1 316 ? 6.540 -8.675 -26.846 1.00 81.50 316 PRO A O 1
ATOM 2562 N N . THR A 1 317 ? 5.267 -6.838 -26.733 1.00 85.25 317 THR A N 1
ATOM 2563 C CA . THR A 1 317 ? 5.767 -6.369 -25.435 1.00 85.25 317 THR A CA 1
ATOM 2564 C C . THR A 1 317 ? 4.834 -6.665 -24.262 1.00 85.25 317 THR A C 1
ATOM 2566 O O . THR A 1 317 ? 5.184 -6.334 -23.134 1.00 85.25 317 THR A O 1
ATOM 2569 N N . SER A 1 318 ? 3.649 -7.247 -24.482 1.00 85.12 318 SER A N 1
ATOM 2570 C CA . SER A 1 318 ? 2.620 -7.383 -23.435 1.00 85.12 318 SER A CA 1
ATOM 2571 C C . SER A 1 318 ? 3.097 -8.191 -22.229 1.00 85.12 318 SER A C 1
ATOM 2573 O O . SER A 1 318 ? 2.766 -7.848 -21.097 1.00 85.12 318 SER A O 1
ATOM 2575 N N . SER A 1 319 ? 3.934 -9.210 -22.454 1.00 87.38 319 SER A N 1
ATOM 2576 C CA . SER A 1 319 ? 4.485 -10.058 -21.390 1.00 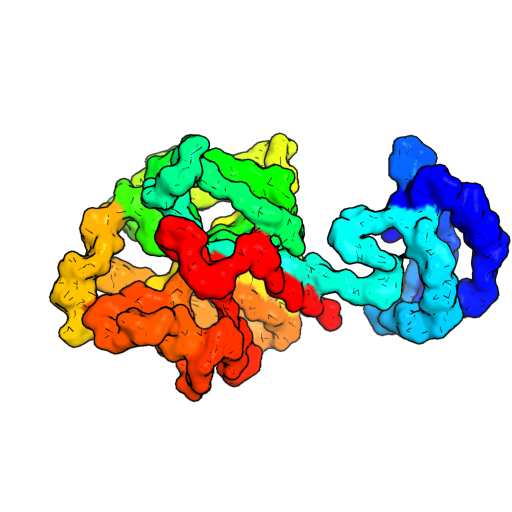87.38 319 SER A CA 1
ATOM 2577 C C . SER A 1 319 ? 5.394 -9.308 -20.409 1.00 87.38 319 SER A C 1
ATOM 2579 O O . SER A 1 319 ? 5.721 -9.850 -19.366 1.00 87.38 319 SER A O 1
ATOM 2581 N N . ALA A 1 320 ? 5.827 -8.081 -20.730 1.00 87.62 320 ALA A N 1
ATOM 2582 C CA . ALA A 1 320 ? 6.619 -7.255 -19.820 1.00 87.62 320 ALA A CA 1
ATOM 2583 C C . ALA A 1 320 ? 5.779 -6.596 -18.711 1.00 87.62 320 ALA A C 1
ATOM 2585 O O . ALA A 1 320 ? 6.346 -6.155 -17.717 1.00 87.62 320 ALA A O 1
ATOM 2586 N N . PHE A 1 321 ? 4.448 -6.568 -18.820 1.00 88.94 321 PHE A N 1
ATOM 2587 C CA . PHE A 1 321 ? 3.593 -5.774 -17.921 1.00 88.94 321 PHE A CA 1
ATOM 2588 C C . PHE A 1 321 ? 2.606 -6.600 -17.089 1.00 88.94 321 PHE A C 1
ATOM 2590 O O . PHE A 1 321 ? 1.947 -6.066 -16.197 1.00 88.94 321 PHE A O 1
ATOM 2597 N N . ALA A 1 322 ? 2.490 -7.897 -17.369 1.00 88.56 322 ALA A N 1
ATOM 2598 C CA . ALA A 1 322 ? 1.615 -8.803 -16.642 1.00 88.56 322 ALA A CA 1
ATOM 2599 C C . ALA A 1 322 ? 2.156 -10.232 -16.690 1.00 88.56 322 ALA A C 1
ATOM 2601 O O . ALA A 1 322 ? 2.820 -10.629 -17.646 1.00 88.56 322 ALA A O 1
ATOM 2602 N N . THR A 1 323 ? 1.844 -11.015 -15.667 1.00 88.19 323 THR A N 1
ATOM 2603 C CA . THR A 1 323 ? 2.126 -12.452 -15.607 1.00 88.19 323 THR A CA 1
ATOM 2604 C C . THR A 1 323 ? 0.858 -13.190 -15.205 1.00 88.19 323 THR A C 1
ATOM 2606 O O . THR A 1 323 ? 0.070 -12.655 -14.436 1.00 88.19 323 THR A O 1
ATOM 2609 N N . GLU A 1 324 ? 0.611 -14.384 -15.739 1.00 87.50 324 GLU A N 1
ATOM 2610 C CA . GLU A 1 324 ? -0.586 -15.156 -15.390 1.00 87.50 324 GLU A CA 1
ATOM 2611 C C . GLU A 1 324 ? -0.297 -16.046 -14.177 1.00 87.50 324 GLU A C 1
ATOM 2613 O O . GLU A 1 324 ? 0.275 -17.128 -14.310 1.00 87.50 324 GLU A O 1
ATOM 2618 N N . LEU A 1 325 ? -0.672 -15.572 -12.988 1.00 84.62 325 LEU A N 1
ATOM 2619 C CA . LEU A 1 325 ? -0.562 -16.317 -11.726 1.00 84.62 325 LEU A CA 1
ATOM 2620 C C . LEU A 1 325 ? -1.924 -16.735 -11.167 1.00 84.62 325 LEU A C 1
ATOM 2622 O O . LEU A 1 325 ? -1.992 -17.634 -10.332 1.00 84.62 325 LEU A O 1
ATOM 2626 N N . LEU A 1 326 ? -2.996 -16.086 -11.620 1.00 75.50 326 LEU A N 1
ATOM 2627 C CA . LEU A 1 326 ? -4.373 -16.442 -11.292 1.00 75.50 326 LEU A CA 1
ATOM 2628 C C . LEU A 1 326 ? -4.916 -17.398 -12.363 1.00 75.50 326 LEU A C 1
ATOM 2630 O O . LEU A 1 326 ? -4.512 -17.333 -13.520 1.00 75.50 326 LEU A O 1
ATOM 2634 N N . SER A 1 327 ? -5.823 -18.306 -12.008 1.00 59.19 327 SER A N 1
ATOM 2635 C CA . SER A 1 327 ? -6.464 -19.169 -13.003 1.00 59.19 327 SER A CA 1
ATOM 2636 C C . SER A 1 327 ? -7.379 -18.357 -13.947 1.00 59.19 327 SER A C 1
ATOM 2638 O O . SER A 1 327 ? -7.799 -17.228 -13.654 1.00 59.19 327 SER A O 1
ATOM 2640 N N . ARG A 1 328 ? -7.672 -18.911 -15.134 1.00 46.47 328 ARG A N 1
ATOM 2641 C CA . ARG A 1 328 ? -8.446 -18.230 -16.190 1.00 46.47 328 ARG A CA 1
ATOM 2642 C C . ARG A 1 328 ? -9.893 -17.961 -15.743 1.00 46.47 328 ARG A C 1
ATOM 2644 O O . ARG A 1 328 ? -10.657 -18.900 -15.548 1.00 46.47 328 ARG A O 1
ATOM 2651 N N . GLY A 1 329 ? -10.283 -16.686 -15.689 1.00 42.09 329 GLY A N 1
ATOM 2652 C CA . GLY A 1 329 ? -11.659 -16.211 -15.477 1.00 42.09 329 GLY A CA 1
ATOM 2653 C C . GLY A 1 329 ? -11.938 -14.921 -16.262 1.00 42.09 329 GLY A C 1
ATOM 2654 O O . GLY A 1 329 ? -11.002 -14.271 -16.709 1.00 42.09 329 GLY A O 1
ATOM 2655 N N . ASP A 1 330 ? -13.208 -14.588 -16.489 1.00 38.53 330 ASP A N 1
ATOM 2656 C CA . ASP A 1 330 ? -13.676 -13.653 -17.530 1.00 38.53 330 ASP A CA 1
ATOM 2657 C C . ASP A 1 330 ? -13.332 -12.152 -17.321 1.00 38.53 330 ASP A C 1
ATOM 2659 O O . ASP A 1 330 ? -12.942 -11.718 -16.237 1.00 38.53 330 ASP A O 1
ATOM 2663 N N . HIS A 1 331 ? -13.464 -11.358 -18.387 1.00 41.38 331 HIS A N 1
ATOM 2664 C CA . HIS A 1 331 ? -12.877 -10.023 -18.585 1.00 41.38 331 HIS A CA 1
ATOM 2665 C C . HIS A 1 331 ? -13.655 -8.897 -17.862 1.00 41.38 331 HIS A C 1
ATOM 2667 O O . HIS A 1 331 ? -14.638 -8.372 -18.384 1.00 41.38 331 HIS A O 1
ATOM 2673 N N . SER A 1 332 ? -13.209 -8.472 -16.670 1.00 39.28 332 SER A N 1
ATOM 2674 C CA . SER A 1 332 ? -13.813 -7.345 -15.930 1.00 39.28 332 SER A CA 1
ATOM 2675 C C . SER A 1 332 ? -12.803 -6.591 -15.047 1.00 39.28 332 SER A C 1
ATOM 2677 O O . SER A 1 332 ? -12.048 -7.199 -14.298 1.00 39.28 332 SER A O 1
ATOM 2679 N N . TRP A 1 333 ? -12.856 -5.253 -15.046 1.00 36.50 333 TRP A N 1
ATOM 2680 C CA . TRP A 1 333 ? -12.032 -4.321 -14.239 1.00 36.50 333 TRP A CA 1
ATOM 2681 C C . TRP A 1 333 ? -12.188 -4.467 -12.708 1.00 36.50 333 TRP A C 1
ATOM 2683 O O . TRP A 1 333 ? -11.423 -3.896 -11.928 1.00 36.50 333 TRP A O 1
ATOM 2693 N N . ARG A 1 334 ? -13.192 -5.232 -12.277 1.00 45.78 334 ARG A N 1
ATOM 2694 C CA . ARG A 1 334 ? -13.235 -5.958 -11.007 1.00 45.78 334 ARG A CA 1
ATOM 2695 C C . ARG A 1 334 ? -13.431 -7.414 -11.380 1.00 45.78 334 ARG A C 1
ATOM 2697 O O . ARG A 1 334 ? -14.560 -7.816 -11.662 1.00 45.78 334 ARG A O 1
ATOM 2704 N N . THR A 1 335 ? -12.357 -8.190 -11.431 1.00 54.06 335 THR A N 1
ATOM 2705 C CA . THR A 1 335 ? -12.521 -9.637 -11.531 1.00 54.06 335 THR A CA 1
ATOM 2706 C C . THR A 1 335 ? -12.407 -10.212 -10.131 1.00 54.06 335 THR A C 1
ATOM 2708 O O . THR A 1 335 ? -11.395 -10.020 -9.456 1.00 54.06 335 THR A O 1
ATOM 2711 N N . GLU A 1 336 ? -13.464 -10.883 -9.689 1.00 54.53 336 GLU A N 1
ATOM 2712 C CA . GLU A 1 336 ? -13.348 -11.878 -8.636 1.00 54.53 336 GLU A CA 1
ATOM 2713 C C . GLU A 1 336 ? -12.956 -13.191 -9.317 1.00 54.53 336 GLU A C 1
ATOM 2715 O O . GLU A 1 336 ? -13.673 -13.677 -10.192 1.00 54.53 336 GLU A O 1
ATOM 2720 N N . ARG A 1 337 ? -11.779 -13.724 -8.990 1.00 61.19 337 ARG A N 1
ATOM 2721 C CA . ARG A 1 337 ? -11.284 -15.003 -9.510 1.00 61.19 337 ARG A CA 1
ATOM 2722 C C . ARG A 1 337 ? -10.995 -15.909 -8.337 1.00 61.19 337 ARG A C 1
ATOM 2724 O O . ARG A 1 337 ? -10.119 -15.596 -7.543 1.00 61.19 337 ARG A O 1
ATOM 2731 N N . GLU A 1 338 ? -11.758 -16.991 -8.210 1.00 60.56 338 GLU A N 1
ATOM 2732 C CA . GLU A 1 338 ? -11.589 -17.960 -7.115 1.00 60.56 338 GLU A CA 1
ATOM 2733 C C . GLU A 1 338 ? -11.630 -17.308 -5.714 1.00 60.56 338 GLU A C 1
ATOM 2735 O O . GLU A 1 338 ? -10.892 -17.691 -4.814 1.00 60.56 338 GLU A O 1
ATOM 2740 N N . GLY A 1 339 ? -12.471 -16.282 -5.529 1.00 72.00 339 GLY A N 1
ATOM 2741 C CA . GLY A 1 339 ? -12.559 -15.518 -4.275 1.00 72.00 339 GLY A CA 1
ATOM 2742 C C . GLY A 1 339 ? -11.490 -14.426 -4.102 1.00 72.00 339 GLY A C 1
ATOM 2743 O O . GLY A 1 339 ? -11.522 -13.684 -3.121 1.00 72.00 339 GLY A O 1
ATOM 2744 N N . ILE A 1 340 ? -10.569 -14.261 -5.060 1.00 81.06 340 ILE A N 1
ATOM 2745 C CA . ILE A 1 340 ? -9.572 -13.180 -5.081 1.00 81.06 340 ILE A CA 1
ATOM 2746 C C . ILE A 1 340 ? -10.133 -11.987 -5.849 1.00 81.06 340 ILE A C 1
ATOM 2748 O O . ILE A 1 340 ? -10.500 -12.101 -7.017 1.00 81.06 340 ILE A O 1
ATOM 2752 N N . ARG A 1 341 ? -10.153 -10.813 -5.215 1.00 85.62 341 ARG A N 1
ATOM 2753 C CA . ARG A 1 341 ? -10.603 -9.558 -5.835 1.00 85.62 341 ARG A CA 1
ATOM 2754 C C . ARG A 1 341 ? -9.403 -8.748 -6.319 1.00 85.62 341 ARG A C 1
ATOM 2756 O O . ARG A 1 341 ? -8.575 -8.341 -5.507 1.00 85.62 341 ARG A O 1
ATOM 2763 N N . VAL A 1 342 ? -9.337 -8.476 -7.623 1.00 85.94 342 VAL A N 1
ATOM 2764 C CA . VAL A 1 342 ? -8.266 -7.671 -8.240 1.00 85.94 342 VAL A CA 1
ATOM 2765 C C . VAL A 1 342 ? -8.753 -6.245 -8.508 1.00 85.94 342 VAL A C 1
ATOM 2767 O O . VAL A 1 342 ? -9.854 -6.039 -9.023 1.00 85.94 342 VAL A O 1
ATOM 2770 N N . TYR A 1 343 ? -7.921 -5.255 -8.174 1.00 88.12 343 TYR A N 1
ATOM 2771 C CA . TYR A 1 343 ? -8.211 -3.832 -8.355 1.00 88.12 343 TYR A CA 1
ATOM 2772 C C . TYR A 1 343 ? -7.012 -3.104 -8.969 1.00 88.12 343 TYR A C 1
ATOM 2774 O O . TYR A 1 343 ? -5.873 -3.387 -8.620 1.00 88.12 343 TYR A O 1
ATOM 2782 N N . SER A 1 344 ? -7.274 -2.113 -9.823 1.00 87.75 344 SER A N 1
ATOM 2783 C CA . SER A 1 344 ? -6.258 -1.212 -10.389 1.00 87.75 344 SER A CA 1
ATOM 2784 C C . SER A 1 344 ? -6.715 0.250 -10.322 1.00 87.75 344 SER A C 1
ATOM 2786 O O . SER A 1 344 ? -7.919 0.520 -10.335 1.00 87.75 344 SER A O 1
ATOM 2788 N N . ASN A 1 345 ? -5.792 1.210 -10.221 1.00 92.06 345 ASN A N 1
ATOM 2789 C CA . ASN A 1 345 ? -6.106 2.647 -10.286 1.00 92.06 345 ASN A CA 1
ATOM 2790 C C . ASN A 1 345 ? -5.006 3.452 -10.989 1.00 92.06 345 ASN A C 1
ATOM 2792 O O . ASN A 1 345 ? -4.521 4.457 -10.469 1.00 92.06 345 ASN A O 1
ATOM 2796 N N . GLN A 1 346 ? -4.610 2.978 -12.166 1.00 90.50 346 GLN A N 1
ATOM 2797 C CA . GLN A 1 346 ? -3.529 3.579 -12.938 1.00 90.50 346 GLN A CA 1
ATOM 2798 C C . GLN A 1 346 ? -3.958 4.942 -13.474 1.00 90.50 346 GLN A C 1
ATOM 2800 O O . GLN A 1 346 ? -4.968 5.038 -14.181 1.00 90.50 346 GLN A O 1
ATOM 2805 N N . ARG A 1 347 ? -3.179 5.988 -13.192 1.00 91.69 347 ARG A N 1
ATOM 2806 C CA . ARG A 1 347 ? -3.347 7.279 -13.867 1.00 91.69 347 ARG A CA 1
ATOM 2807 C C . ARG A 1 347 ? -2.841 7.172 -15.301 1.00 91.69 347 ARG A C 1
ATOM 2809 O O . ARG A 1 347 ? -3.595 7.435 -16.234 1.00 91.69 347 ARG A O 1
ATOM 2816 N N . GLY A 1 348 ? -1.608 6.708 -15.484 1.00 87.06 348 GLY A N 1
ATOM 2817 C CA . GLY A 1 348 ? -0.901 6.739 -16.759 1.00 87.06 348 GLY A CA 1
ATOM 2818 C C . GLY A 1 348 ? -0.418 8.148 -17.120 1.00 87.06 348 GLY A C 1
ATOM 2819 O O . GLY A 1 348 ? -0.555 9.095 -16.353 1.00 87.06 348 GLY A O 1
ATOM 2820 N N . TYR A 1 349 ? 0.156 8.286 -18.313 1.00 83.81 349 TYR A N 1
ATOM 2821 C CA . TYR A 1 349 ? 0.746 9.543 -18.785 1.00 83.81 349 TYR A CA 1
ATOM 2822 C C . TYR A 1 349 ? -0.285 10.646 -19.080 1.00 83.81 349 TYR A C 1
ATOM 2824 O O . TYR A 1 349 ? -1.424 10.365 -19.465 1.00 83.81 349 TYR A O 1
ATOM 2832 N N . ALA A 1 350 ? 0.171 11.903 -19.021 1.00 76.81 350 ALA A N 1
ATOM 2833 C CA . ALA A 1 350 ? -0.619 13.102 -19.290 1.00 76.81 350 ALA A CA 1
ATOM 2834 C C . ALA A 1 350 ? -1.846 13.223 -18.359 1.00 76.81 350 ALA A C 1
ATOM 2836 O O . ALA A 1 350 ? -1.780 12.898 -17.178 1.00 76.81 350 ALA A O 1
ATOM 2837 N N . GLY A 1 351 ? -2.985 13.717 -18.860 1.00 68.81 351 GLY A N 1
ATOM 2838 C CA . GLY A 1 351 ? -4.189 14.001 -18.061 1.00 68.81 351 GLY A CA 1
ATOM 2839 C C . GLY A 1 351 ? -4.875 12.776 -17.432 1.00 68.81 351 GLY A C 1
ATOM 2840 O O . GLY A 1 351 ? -5.956 12.918 -16.867 1.00 68.81 351 GLY A O 1
ATOM 2841 N N . GLY A 1 352 ? -4.263 11.593 -17.522 1.00 73.56 352 GLY A N 1
ATOM 2842 C CA . GLY A 1 352 ? -4.775 10.324 -17.026 1.00 73.56 352 GLY A CA 1
ATOM 2843 C C . GLY A 1 352 ? -5.583 9.539 -18.065 1.00 73.56 352 GLY A C 1
ATOM 2844 O O . GLY A 1 352 ? -6.101 10.082 -19.043 1.00 73.56 352 GLY A O 1
ATOM 2845 N N . LYS A 1 353 ? -5.692 8.225 -17.859 1.00 77.56 353 LYS A N 1
ATOM 2846 C CA . LYS A 1 353 ? -6.550 7.322 -18.637 1.00 77.56 353 LYS A CA 1
ATOM 2847 C C . LYS A 1 353 ? -8.011 7.432 -18.182 1.00 77.56 353 LYS A C 1
ATOM 2849 O O . LYS A 1 353 ? -8.309 7.749 -17.030 1.00 77.56 353 LYS A O 1
ATOM 2854 N N . GLN A 1 354 ? -8.938 7.095 -19.080 1.00 78.38 354 GLN A N 1
ATOM 2855 C CA . GLN A 1 354 ? -10.356 6.963 -18.742 1.00 78.38 354 GLN A CA 1
ATOM 2856 C C . GLN A 1 354 ? -10.542 5.925 -17.618 1.00 78.38 354 GLN A C 1
ATOM 2858 O O . GLN A 1 354 ? -10.032 4.812 -17.715 1.00 78.38 354 GLN A O 1
ATOM 2863 N N . GLY A 1 355 ? -11.272 6.288 -16.559 1.00 82.50 355 GLY A N 1
ATOM 2864 C CA . GLY A 1 355 ? -11.536 5.411 -15.408 1.00 82.50 355 GLY A CA 1
ATOM 2865 C C . GLY A 1 355 ? -10.575 5.577 -14.225 1.00 82.50 355 GLY A C 1
ATOM 2866 O O . GLY A 1 355 ? -10.850 5.029 -13.157 1.00 82.50 355 GLY A O 1
ATOM 2867 N N . TYR A 1 356 ? -9.506 6.366 -14.371 1.00 89.69 356 TYR A N 1
ATOM 2868 C CA . TYR A 1 356 ? -8.710 6.812 -13.231 1.00 89.69 356 TYR A CA 1
ATOM 2869 C C . TYR A 1 356 ? -9.564 7.664 -12.283 1.00 89.69 356 TYR A C 1
ATOM 2871 O O . TYR A 1 356 ? -10.269 8.577 -12.718 1.00 89.69 356 TYR A O 1
ATOM 2879 N N . ASN A 1 357 ? -9.493 7.378 -10.983 1.00 92.12 357 ASN A N 1
ATOM 2880 C CA . ASN A 1 357 ? -10.149 8.179 -9.957 1.00 92.12 357 ASN A CA 1
ATOM 2881 C C . ASN A 1 357 ? -9.152 8.482 -8.828 1.00 92.12 357 ASN A C 1
ATOM 2883 O O . ASN A 1 357 ? -8.799 7.563 -8.085 1.00 92.12 357 ASN A O 1
ATOM 2887 N N . PRO A 1 358 ? -8.730 9.745 -8.634 1.00 91.31 358 PRO A N 1
ATOM 2888 C CA . PRO A 1 358 ? -7.777 10.097 -7.585 1.00 91.31 358 PRO A CA 1
ATOM 2889 C C . PRO A 1 358 ? -8.302 9.816 -6.171 1.00 91.31 358 PRO A C 1
ATOM 2891 O O . PRO A 1 358 ? -7.500 9.683 -5.258 1.00 91.31 358 PRO A O 1
ATOM 2894 N N . GLY A 1 359 ? -9.618 9.688 -5.976 1.00 91.69 359 GLY A N 1
ATOM 2895 C CA . GLY A 1 359 ? -10.256 9.320 -4.709 1.00 91.69 359 GLY A CA 1
ATOM 2896 C C . GLY A 1 359 ? -10.639 7.843 -4.590 1.00 91.69 359 GLY A C 1
ATOM 2897 O O . GLY A 1 359 ? -11.459 7.504 -3.737 1.00 91.69 359 GLY A O 1
ATOM 2898 N N . LYS A 1 360 ? -10.128 6.952 -5.455 1.00 93.50 360 LYS A N 1
ATOM 2899 C CA . LYS A 1 360 ? -10.457 5.522 -5.375 1.00 93.50 360 LYS A CA 1
ATOM 2900 C C . LYS A 1 360 ? -9.912 4.930 -4.080 1.00 93.50 360 LYS A C 1
ATOM 2902 O O . LYS A 1 360 ? -8.700 4.812 -3.908 1.00 93.50 360 LYS A O 1
ATOM 2907 N N . SER A 1 361 ? -10.826 4.483 -3.230 1.00 91.62 361 SER A N 1
ATOM 2908 C CA . SER A 1 361 ? -10.508 3.824 -1.970 1.00 91.62 361 SER A CA 1
ATOM 2909 C C . SER A 1 361 ? -11.177 2.459 -1.879 1.00 91.62 361 SER A C 1
ATOM 2911 O O . SER A 1 361 ? -12.276 2.254 -2.398 1.00 91.62 361 SER A O 1
ATOM 2913 N N . LEU A 1 362 ? -10.499 1.521 -1.226 1.00 89.88 362 LEU A N 1
ATOM 2914 C CA . LEU A 1 362 ? -11.022 0.205 -0.886 1.00 89.88 362 LEU A CA 1
ATOM 2915 C C . LEU A 1 362 ? -11.146 0.082 0.618 1.00 89.88 362 LEU A C 1
ATOM 2917 O O . LEU A 1 362 ? -10.272 0.517 1.359 1.00 89.88 362 LEU A O 1
ATOM 2921 N N . THR A 1 363 ? -12.230 -0.536 1.046 1.00 84.94 363 THR A N 1
ATOM 2922 C CA . THR A 1 363 ? -12.616 -0.610 2.443 1.00 84.94 363 THR A CA 1
ATOM 2923 C C . THR A 1 363 ? -12.670 -2.070 2.859 1.00 84.94 363 THR A C 1
ATOM 2925 O O . THR A 1 363 ? -13.335 -2.873 2.200 1.00 84.94 363 THR A O 1
ATOM 2928 N N . PHE A 1 364 ? -11.971 -2.402 3.940 1.00 76.06 364 PHE A N 1
ATOM 2929 C CA . PHE A 1 364 ? -11.842 -3.764 4.443 1.00 76.06 364 PHE A CA 1
ATOM 2930 C C . PHE A 1 364 ? -12.498 -3.867 5.835 1.00 76.06 364 PHE A C 1
ATOM 2932 O O . PHE A 1 364 ? -12.139 -3.080 6.714 1.00 76.06 364 PHE A O 1
ATOM 2939 N N . PRO A 1 365 ? -13.491 -4.762 6.024 1.00 59.94 365 PRO A N 1
ATOM 2940 C CA . PRO A 1 365 ? -14.081 -5.078 7.326 1.00 59.94 365 PRO A CA 1
ATOM 2941 C C . PRO A 1 365 ? -13.137 -5.970 8.179 1.00 59.94 365 PRO A C 1
ATOM 2943 O O . PRO A 1 365 ? -12.245 -6.606 7.633 1.00 59.94 365 PRO A O 1
ATOM 2946 N N . GLU A 1 366 ? -13.308 -5.993 9.503 1.00 57.69 366 GLU A N 1
ATOM 2947 C CA . GLU A 1 366 ? -12.625 -6.814 10.531 1.00 57.69 366 GLU A CA 1
ATOM 2948 C C . GLU A 1 366 ? -13.829 -7.283 11.262 1.00 57.69 366 GLU A C 1
ATOM 2950 O O . GLU A 1 366 ? -14.567 -6.512 11.884 1.00 57.69 366 GLU A O 1
ATOM 2955 N N . GLU A 1 367 ? -14.111 -8.527 10.939 1.00 52.50 367 GLU A N 1
ATOM 2956 C CA . GLU A 1 367 ? -15.145 -9.294 11.577 1.00 52.50 367 GLU A CA 1
ATOM 2957 C C . GLU A 1 367 ? -14.632 -9.831 12.916 1.00 52.50 367 GLU A C 1
ATOM 2959 O O . GLU A 1 367 ? -13.457 -10.290 13.021 1.00 52.50 367 GLU A O 1
#

Foldseek 3Di:
DKWAFDPVCVVVLVVCVVCPPVQLVVLCVVLQWAPWDWDADPVRRMTDIDTDGDDDDNVVSVVSSLVDPSSVVSFVVNLVGIGGPPPPDSTDNDDPQPDKEFEEEQCQQAPFPPDPPGLDDDFDDQGQHYEYFENNYALLDVSSLVSVLVVLQVHQEYEYEYALRNQFQAAADDDPPPDDDDDPVVVLPDRSRHRLSSLVVSQVVLVPDPVGNHHYDYAALDKDDPDLAEIEHEHQQFFDADPVLQVVQCPPVCSVVGHPPDHPVNSNVSNVVSVVSVVVVVVCCCVVPVNHDYDYRYQAACDLAQPDDPVLPPDSNSRRRYYPNADDDHHHCFDCGPNDTDHDQYQHHYRGDPPHDSSDIDGDHDD

Radius of gyration: 25.08 Å; chains: 1; bounding box: 68×47×67 Å

Secondary structure (DSSP, 8-state):
-EEEEPTTTHHHHHHHHHT--HHHHHHHHHTTEEEEEEEEEGGGTEEEEEEEE-SS-HHHHHHHHHH-HHHHHHHHHHGGGEE-SSTT---TTS---SEEEEEEB---TTT--SSSSTT-------SSEEEEES-S--TT-HHHHHHHHHHTTT-SEEEEE--SSTTTTSBSS----TT----HHHHTTT-TTBHHHHHHHHHHHHTT-TT--SEEEE-SSEEEESSSSEEEEEE-------GGGHHHHHHH-THHHHSTT--HHHHHHHHHHHHHHHHHHHHHHHHH-TT-EEEEEESSBS-STTTS-GGGTT-TTGGGTB---SPP----SSEEETTEEE---B--STT--TT--TT-EEEE---

pLDDT: mean 84.48, std 14.42, range [36.5, 98.81]